Protein AF-A0AAD5S6N7-F1 (afdb_monomer_lite)

Foldseek 3Di:
DFQQPFFQPDQQVVLVVCVVVVVPVVSVVSTPVSVCVVVVNDDPQKDFDDDPEWAFAFADAPDLHHDPPPVSGHRGNRTGDIDGNPPVCPVPNLQKDWPDWDWDSVDRRHRGTDIDTDMDHDDDDDPPVVVVVVVVVVVVVVVVVVVLQDWDKDKPDPDDDQDDDDPPDDTDDDIDIDTPGPDDDDDDDDDDPPDPDDD

Sequence (199 aa):
MGDLNYRVPLPEGEAKSILKKGGLAELLEFDQLTIERNAKRVFQGFDEAPIEFAPTYKYDIGTSRFDTSEKRRSPSWCDRILYFRNPLKKEDPDWLVNEWYRSCMELSLSDHKPVMGLFGVKVRKIDQKRYEETLADIYRDLDKYENEAVPDLVVDSNVLDFGAVSYGVKVVRRVVVENRGVVIAGWRFVGKGPDGEGE

Radius of gyration: 40.93 Å; chains: 1; bounding box: 58×45×120 Å

Organism: NCBI:txid64517

pLDDT: mean 90.72, std 9.19, range [31.25, 98.19]

Structure (mmCIF, N/CA/C/O backbone):
data_AF-A0AAD5S6N7-F1
#
_entry.id   AF-A0AAD5S6N7-F1
#
loop_
_atom_site.group_PDB
_atom_site.id
_atom_site.type_symbol
_atom_site.label_atom_id
_atom_site.label_alt_id
_atom_site.label_comp_id
_atom_site.label_asym_id
_atom_site.label_entity_id
_atom_site.label_seq_id
_atom_site.pdbx_PDB_ins_code
_atom_site.Cartn_x
_atom_site.Cartn_y
_atom_site.Cartn_z
_atom_site.occupancy
_atom_site.B_iso_or_equiv
_atom_site.auth_seq_id
_atom_site.auth_comp_id
_atom_site.auth_asym_id
_atom_site.auth_atom_id
_atom_site.pdbx_PDB_model_num
ATOM 1 N N . MET A 1 1 ? -5.059 5.051 4.737 1.00 91.31 1 MET A N 1
ATOM 2 C CA . MET A 1 1 ? -4.947 4.773 6.185 1.00 91.31 1 MET A CA 1
ATOM 3 C C . MET A 1 1 ? -5.763 5.792 6.956 1.00 91.31 1 MET A C 1
ATOM 5 O O . MET A 1 1 ? -5.989 6.871 6.417 1.00 91.31 1 MET A O 1
ATOM 9 N N . GLY A 1 2 ? -6.156 5.464 8.182 1.00 95.31 2 GLY A N 1
ATOM 10 C CA . GLY A 1 2 ? -6.849 6.375 9.097 1.00 95.31 2 GLY A CA 1
ATOM 11 C C . GLY A 1 2 ? -8.093 5.741 9.710 1.00 95.31 2 GLY A C 1
ATOM 12 O O . GLY A 1 2 ? -8.278 4.529 9.598 1.00 95.31 2 GLY A O 1
ATOM 13 N N . ASP A 1 3 ? -8.935 6.572 10.321 1.00 97.00 3 ASP A N 1
ATOM 14 C CA . ASP A 1 3 ? -10.244 6.171 10.836 1.00 97.00 3 ASP A CA 1
ATOM 15 C C . ASP A 1 3 ? -11.232 5.965 9.674 1.00 97.00 3 ASP A C 1
ATOM 17 O O . ASP A 1 3 ? -11.793 6.913 9.119 1.00 97.00 3 ASP A O 1
ATOM 21 N N . LEU A 1 4 ? -11.427 4.706 9.284 1.00 97.25 4 LEU A N 1
ATOM 22 C CA . LEU A 1 4 ? -12.385 4.296 8.257 1.00 97.25 4 LEU A CA 1
ATOM 23 C C . LEU A 1 4 ? -13.796 4.077 8.819 1.00 97.25 4 LEU A C 1
ATOM 25 O O . LEU A 1 4 ? -14.720 3.828 8.049 1.00 97.25 4 LEU A O 1
ATOM 29 N N . ASN A 1 5 ? -13.966 4.154 10.142 1.00 96.75 5 ASN A N 1
ATOM 30 C CA . ASN A 1 5 ? -15.234 4.056 10.862 1.00 96.75 5 ASN A CA 1
ATOM 31 C C . ASN A 1 5 ? -16.072 2.781 10.648 1.00 96.75 5 ASN A C 1
ATOM 33 O O . ASN A 1 5 ? -17.229 2.742 11.072 1.00 96.75 5 ASN A O 1
ATOM 37 N N . TYR A 1 6 ? -15.501 1.720 10.077 1.00 97.56 6 TYR A N 1
ATOM 38 C CA . TYR A 1 6 ? -16.129 0.397 10.081 1.00 97.56 6 TYR A CA 1
ATOM 39 C C . TYR A 1 6 ? -16.182 -0.163 11.502 1.00 97.56 6 TYR A C 1
ATOM 41 O O . TYR A 1 6 ? -15.262 0.031 12.301 1.00 97.56 6 TYR A O 1
ATOM 49 N N . ARG A 1 7 ? -17.292 -0.822 11.838 1.00 97.44 7 ARG A N 1
ATOM 50 C CA . ARG A 1 7 ? -17.593 -1.263 13.202 1.00 97.44 7 ARG A CA 1
ATOM 51 C C . ARG A 1 7 ? -17.778 -2.767 13.281 1.00 97.44 7 ARG A C 1
ATOM 53 O O . ARG A 1 7 ? -18.075 -3.427 12.291 1.00 97.44 7 ARG A O 1
ATOM 60 N N . VAL A 1 8 ? -17.688 -3.276 14.501 1.00 96.81 8 VAL A N 1
ATOM 61 C CA . VAL A 1 8 ? -18.206 -4.595 14.855 1.00 96.81 8 VAL A CA 1
ATOM 62 C C . VAL A 1 8 ? -19.671 -4.420 15.281 1.00 96.81 8 VAL A C 1
ATOM 64 O O . VAL A 1 8 ? -19.933 -3.747 16.283 1.00 96.81 8 VAL A O 1
ATOM 67 N N . PRO A 1 9 ? -20.651 -4.975 14.546 1.00 95.25 9 PRO A N 1
ATOM 68 C CA . PRO A 1 9 ? -22.075 -4.766 14.784 1.00 95.25 9 PRO A CA 1
ATOM 69 C C . PRO A 1 9 ? -22.624 -5.690 15.887 1.00 95.25 9 PRO A C 1
ATOM 71 O O . PRO A 1 9 ? -23.733 -6.202 15.771 1.00 95.25 9 PRO A O 1
ATOM 74 N N . LEU A 1 10 ? -21.855 -5.905 16.958 1.00 94.38 10 LEU A N 1
ATOM 75 C CA . LEU A 1 10 ? -22.272 -6.685 18.125 1.00 94.38 10 LEU A CA 1
ATOM 76 C C . LEU A 1 10 ? -22.597 -5.770 19.312 1.00 94.38 10 LEU A C 1
ATOM 78 O O . LEU A 1 10 ? -21.966 -4.714 19.459 1.00 94.38 10 LEU A O 1
ATOM 82 N N . PRO A 1 11 ? -23.524 -6.168 20.202 1.00 93.50 11 PRO A N 1
ATOM 83 C CA . PRO A 1 11 ? -23.710 -5.507 21.486 1.00 93.50 11 PRO A CA 1
ATOM 84 C C . PRO A 1 11 ? -22.399 -5.433 22.281 1.00 93.50 11 PRO A C 1
ATOM 86 O O . PRO A 1 11 ? -21.602 -6.370 22.295 1.00 93.50 11 PRO A O 1
ATOM 89 N N . GLU A 1 12 ? -22.189 -4.327 22.994 1.00 92.06 12 GLU A N 1
ATOM 90 C CA . GLU A 1 12 ? -20.942 -4.066 23.726 1.00 92.06 12 GLU A CA 1
ATOM 91 C C . GLU A 1 12 ? -20.584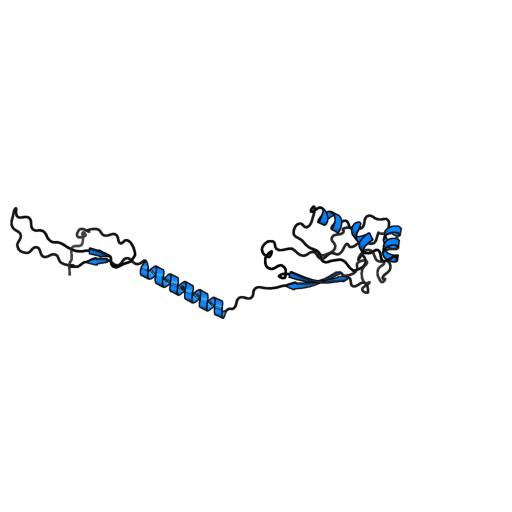 -5.172 24.734 1.00 92.06 12 GLU A C 1
ATOM 93 O O . GLU A 1 12 ? -19.426 -5.588 24.803 1.00 92.06 12 GLU A O 1
ATOM 98 N N . GLY A 1 13 ? -21.565 -5.690 25.478 1.00 92.44 13 GLY A N 1
ATOM 99 C CA . GLY A 1 13 ? -21.340 -6.755 26.456 1.00 92.44 13 GLY A CA 1
ATOM 100 C C . GLY A 1 13 ? -20.867 -8.066 25.823 1.00 92.44 13 GLY A C 1
ATOM 101 O O . GLY A 1 13 ? -20.013 -8.751 26.388 1.00 92.44 13 GLY A O 1
ATOM 102 N N . GLU A 1 14 ? -21.373 -8.389 24.632 1.00 94.81 14 GLU A N 1
ATOM 103 C CA . GLU A 1 14 ? -20.990 -9.581 23.874 1.00 94.81 14 GLU A CA 1
ATOM 104 C C . GLU A 1 14 ? -19.579 -9.430 23.300 1.00 94.81 14 GLU A C 1
ATOM 106 O O . GLU A 1 14 ? -18.714 -10.261 23.579 1.00 94.81 14 GLU A O 1
ATOM 111 N N . ALA A 1 15 ? -19.296 -8.307 22.634 1.00 94.88 15 ALA A N 1
ATOM 112 C CA . ALA A 1 15 ? -17.966 -8.007 22.109 1.00 94.88 15 ALA A CA 1
ATOM 113 C C . ALA A 1 15 ? -16.891 -8.010 23.213 1.00 94.88 15 ALA A C 1
ATOM 115 O O . ALA A 1 15 ? -15.833 -8.624 23.065 1.00 94.88 15 ALA A O 1
ATOM 116 N N . LYS A 1 16 ? -17.165 -7.393 24.374 1.00 93.19 16 LYS A N 1
ATOM 117 C CA . LYS A 1 16 ? -16.242 -7.426 25.523 1.00 93.19 16 LYS A CA 1
ATOM 118 C C . LYS A 1 16 ? -16.094 -8.827 26.121 1.00 93.19 16 LYS A C 1
ATOM 120 O O . LYS A 1 16 ? -15.017 -9.147 26.621 1.00 93.19 16 LYS A O 1
ATOM 125 N N . SER A 1 17 ? -17.141 -9.653 26.098 1.00 95.06 17 SER A N 1
ATOM 126 C CA . SER A 1 17 ? -17.082 -11.048 26.556 1.00 95.06 17 SER A CA 1
ATOM 127 C C . SER A 1 17 ? -16.157 -11.886 25.670 1.00 95.06 17 SER A C 1
ATOM 129 O O . SER A 1 17 ? -15.286 -12.583 26.192 1.00 95.06 17 SER A O 1
ATOM 131 N N . ILE A 1 18 ? -16.277 -11.749 24.345 1.00 94.94 18 ILE A N 1
ATOM 132 C CA . ILE A 1 18 ? -15.413 -12.420 23.363 1.00 94.94 18 ILE A CA 1
ATOM 133 C C . ILE A 1 18 ? -13.948 -11.996 23.561 1.00 94.94 18 ILE A C 1
ATOM 135 O O . ILE A 1 18 ? -13.068 -12.846 23.714 1.00 94.94 18 ILE A O 1
ATOM 139 N N . LEU A 1 19 ? -13.682 -10.689 23.685 1.00 93.06 19 LEU A N 1
ATOM 140 C CA . LEU A 1 19 ? -12.327 -10.173 23.931 1.00 93.06 19 LEU A CA 1
ATOM 141 C C . LEU A 1 19 ? -11.714 -10.705 25.231 1.00 93.06 19 LEU A C 1
ATOM 143 O O . LEU A 1 19 ? -10.544 -11.077 25.248 1.00 93.06 19 LEU A O 1
ATOM 147 N N . LYS A 1 20 ? -12.493 -10.787 26.318 1.00 92.06 20 LYS A N 1
ATOM 148 C CA . LYS A 1 20 ? -12.023 -11.334 27.605 1.00 92.06 20 LYS A CA 1
ATOM 149 C C . LYS A 1 20 ? -11.631 -12.809 27.528 1.00 92.06 20 LYS A C 1
ATOM 151 O O . LYS A 1 20 ? -10.797 -13.242 28.315 1.00 92.06 20 LYS A O 1
ATOM 156 N N . LYS A 1 21 ? -12.220 -13.570 26.604 1.00 94.06 21 LYS A N 1
ATOM 157 C CA . LYS A 1 21 ? -11.875 -14.977 26.346 1.00 94.06 21 LYS A CA 1
ATOM 158 C C . LYS A 1 21 ? -10.682 -15.138 25.396 1.00 94.06 21 LYS A C 1
ATOM 160 O O . LYS A 1 21 ? -10.303 -16.264 25.103 1.00 94.06 21 LYS A O 1
ATOM 165 N N . GLY A 1 22 ? -10.102 -14.038 24.906 1.00 90.19 22 GLY A N 1
ATOM 166 C CA . GLY A 1 22 ? -9.042 -14.067 23.896 1.00 90.19 22 GLY A CA 1
ATOM 167 C C . GLY A 1 22 ? -9.547 -14.326 22.472 1.00 90.19 22 GLY A C 1
ATOM 168 O O . GLY A 1 22 ? -8.741 -14.607 21.591 1.00 90.19 22 GLY A O 1
ATOM 169 N N . GLY A 1 23 ? -10.858 -14.213 22.222 1.00 92.69 23 GLY A N 1
ATOM 170 C CA . GLY A 1 23 ? -11.494 -14.458 20.922 1.00 92.69 23 GLY A CA 1
ATOM 171 C C . GLY A 1 23 ? -11.291 -13.327 19.909 1.00 92.69 23 GLY A C 1
ATOM 172 O O . GLY A 1 23 ? -12.251 -12.848 19.319 1.00 92.69 23 GLY A O 1
ATOM 173 N N . LEU A 1 24 ? -10.057 -12.851 19.713 1.00 94.25 24 LEU A N 1
ATOM 174 C CA . LEU A 1 24 ? -9.774 -11.759 18.772 1.00 94.25 24 LEU A CA 1
ATOM 175 C C . LEU A 1 24 ? -10.181 -12.129 17.339 1.00 94.25 24 LEU A C 1
ATOM 177 O O . LEU A 1 24 ? -10.848 -11.349 16.667 1.00 94.25 24 LEU A O 1
ATOM 181 N N . ALA A 1 25 ? -9.799 -13.334 16.908 1.00 94.56 25 ALA A N 1
ATOM 182 C CA . ALA A 1 25 ? -10.122 -13.857 15.585 1.00 94.56 25 ALA A CA 1
ATOM 183 C C . ALA A 1 25 ? -11.637 -14.013 15.393 1.00 94.56 25 ALA A C 1
ATOM 185 O O . ALA A 1 25 ? -12.155 -13.577 14.374 1.00 94.56 25 ALA A O 1
ATOM 186 N N . GLU A 1 26 ? -12.340 -14.540 16.402 1.00 95.56 26 GLU A N 1
ATOM 187 C CA . GLU A 1 26 ? -13.806 -14.655 16.412 1.00 95.56 26 GLU A CA 1
ATOM 188 C C . GLU A 1 26 ? -14.469 -13.280 16.263 1.00 95.56 26 GLU A C 1
ATOM 190 O O . GLU A 1 26 ? -15.361 -13.098 15.442 1.00 95.56 26 GLU A O 1
ATOM 195 N N . LEU A 1 27 ? -13.999 -12.266 16.998 1.00 96.25 27 LEU A N 1
ATOM 196 C CA . LEU A 1 27 ? -14.565 -10.922 16.895 1.00 96.25 27 LEU A CA 1
ATOM 197 C C . LEU A 1 27 ? -14.312 -10.276 15.520 1.00 96.25 27 LEU A C 1
ATOM 199 O O . LEU A 1 27 ? -15.167 -9.539 15.027 1.00 96.25 27 LEU A O 1
ATOM 203 N N . LEU A 1 28 ? -13.160 -10.549 14.898 1.00 96.00 28 LEU A N 1
ATOM 204 C CA . LEU A 1 28 ? -12.821 -10.061 13.556 1.00 96.00 28 LEU A CA 1
ATOM 205 C C . LEU A 1 28 ? -13.727 -10.642 12.462 1.00 96.00 28 LEU A C 1
ATOM 207 O O . LEU A 1 28 ? -13.902 -9.992 11.434 1.00 96.00 28 LEU A O 1
ATOM 211 N N . GLU A 1 29 ? -14.357 -11.801 12.668 1.00 95.81 29 GLU A N 1
ATOM 212 C CA . GLU A 1 29 ? -15.334 -12.346 11.710 1.00 95.81 29 GLU A CA 1
ATOM 213 C C . GLU A 1 29 ? -16.565 -11.439 11.552 1.00 95.81 29 GLU A C 1
ATOM 215 O O . GLU A 1 29 ? -17.196 -11.419 10.495 1.00 95.81 29 GLU A O 1
ATOM 220 N N . PHE A 1 30 ? -16.871 -10.638 12.577 1.00 97.12 30 PHE A N 1
ATOM 221 C CA . PHE A 1 30 ? -17.956 -9.658 12.570 1.00 97.12 30 PHE A CA 1
ATOM 222 C C . PHE A 1 30 ? -17.505 -8.260 12.118 1.00 97.12 30 PHE A C 1
ATOM 224 O O . PHE A 1 30 ? -18.332 -7.353 12.019 1.00 97.12 30 PHE A O 1
ATOM 231 N N . ASP A 1 31 ? -16.214 -8.039 11.852 1.00 97.81 31 ASP A N 1
ATOM 232 C CA . ASP A 1 31 ? -15.699 -6.738 11.423 1.00 97.81 31 ASP A CA 1
ATOM 233 C C . ASP A 1 31 ? -16.250 -6.356 10.042 1.00 97.81 31 ASP A C 1
ATOM 235 O O . ASP A 1 31 ? -15.976 -7.016 9.035 1.00 97.81 31 ASP A O 1
ATOM 239 N N . GLN A 1 32 ? -17.000 -5.251 9.975 1.00 98.19 32 GLN A N 1
ATOM 240 C CA . GLN A 1 32 ? -17.641 -4.818 8.732 1.00 98.19 32 GLN A CA 1
ATOM 241 C C . GLN A 1 32 ? -16.631 -4.616 7.598 1.00 98.19 32 GLN A C 1
ATOM 243 O O . GLN A 1 32 ? -16.901 -5.044 6.482 1.00 98.19 32 GLN A O 1
ATOM 248 N N . LEU A 1 33 ? -15.461 -4.013 7.851 1.00 97.81 33 LEU A N 1
ATOM 249 C CA . LEU A 1 33 ? -14.482 -3.797 6.781 1.00 97.81 33 LEU A CA 1
ATOM 250 C C . LEU A 1 33 ? -13.978 -5.125 6.212 1.00 97.81 33 LEU A C 1
ATOM 252 O O . LEU A 1 33 ? -13.880 -5.276 4.995 1.00 97.81 33 LEU A O 1
ATOM 256 N N . THR A 1 34 ? -13.681 -6.088 7.082 1.00 96.38 34 THR A N 1
ATOM 257 C CA . THR A 1 34 ? -13.256 -7.436 6.689 1.00 96.38 34 THR A CA 1
ATOM 258 C C . THR A 1 34 ? -14.326 -8.117 5.836 1.00 96.38 34 THR A C 1
ATOM 260 O O . THR A 1 34 ? -14.019 -8.618 4.753 1.00 96.38 34 THR A O 1
ATOM 263 N N . ILE A 1 35 ? -15.596 -8.050 6.247 1.00 97.44 35 ILE A N 1
ATOM 264 C CA . ILE A 1 35 ? -16.729 -8.596 5.486 1.00 97.44 35 ILE A CA 1
ATOM 265 C C . ILE A 1 35 ? -16.855 -7.922 4.109 1.00 97.44 35 ILE A C 1
ATOM 267 O O . ILE A 1 35 ? -16.946 -8.604 3.084 1.00 97.44 35 ILE A O 1
ATOM 271 N N . GLU A 1 36 ? -16.836 -6.588 4.059 1.00 97.56 36 GLU A N 1
ATOM 272 C CA . GLU A 1 36 ? -16.986 -5.812 2.822 1.00 97.56 36 GLU A CA 1
ATOM 273 C C . GLU A 1 36 ? -15.823 -6.049 1.839 1.00 97.56 36 GLU A C 1
ATOM 275 O O . GLU A 1 36 ? -16.038 -6.137 0.622 1.00 97.56 36 GLU A O 1
ATOM 280 N N . ARG A 1 37 ? -14.593 -6.204 2.349 1.00 96.12 37 ARG A N 1
ATOM 281 C CA . ARG A 1 37 ? -13.400 -6.533 1.549 1.00 96.12 37 ARG A CA 1
ATOM 282 C C . ARG A 1 37 ? -13.444 -7.957 1.013 1.00 96.12 37 ARG A C 1
ATOM 284 O O . ARG A 1 37 ? -13.204 -8.155 -0.178 1.00 96.12 37 ARG A O 1
ATOM 291 N N . ASN A 1 38 ? -13.805 -8.933 1.845 1.00 94.62 38 ASN A N 1
ATOM 292 C CA . ASN A 1 38 ? -13.940 -10.332 1.428 1.00 94.62 38 ASN A CA 1
ATOM 293 C C . ASN A 1 38 ? -15.023 -10.495 0.352 1.00 94.62 38 ASN A C 1
ATOM 295 O O . ASN A 1 38 ? -14.856 -11.262 -0.596 1.00 94.62 38 ASN A O 1
ATOM 299 N N . ALA A 1 39 ? -16.093 -9.703 0.438 1.00 96.69 39 ALA A N 1
ATOM 300 C CA . ALA A 1 39 ? -17.131 -9.631 -0.583 1.00 96.69 39 ALA A CA 1
ATOM 301 C C . ALA A 1 39 ? -16.756 -8.783 -1.816 1.00 96.69 39 ALA A C 1
ATOM 303 O O . ALA A 1 39 ? -17.579 -8.623 -2.717 1.00 96.69 39 ALA A O 1
ATOM 304 N N . LYS A 1 40 ? -15.535 -8.229 -1.872 1.00 95.62 40 LYS A N 1
ATOM 305 C CA . LYS A 1 40 ? -15.017 -7.373 -2.954 1.00 95.62 40 LYS A CA 1
ATOM 306 C C . LYS A 1 40 ? -15.874 -6.129 -3.241 1.00 95.62 40 LYS A C 1
ATOM 308 O O . LYS A 1 40 ? -15.827 -5.590 -4.347 1.00 95.62 40 LYS A O 1
ATOM 313 N N . ARG A 1 41 ? -16.641 -5.642 -2.259 1.00 97.06 41 ARG A N 1
ATOM 314 C CA . ARG A 1 41 ? -17.494 -4.446 -2.403 1.00 97.06 41 ARG A CA 1
ATOM 315 C C . ARG A 1 41 ? -16.717 -3.143 -2.232 1.00 97.06 41 ARG A C 1
ATOM 317 O O . ARG A 1 41 ? -17.079 -2.135 -2.828 1.00 97.06 41 ARG A O 1
ATOM 324 N N . VAL A 1 42 ? -15.627 -3.176 -1.467 1.00 96.69 42 VAL A N 1
ATOM 325 C CA . VAL A 1 42 ? -14.797 -2.007 -1.138 1.00 96.69 42 VAL A CA 1
ATOM 326 C C . VAL A 1 42 ? -13.310 -2.329 -1.259 1.00 96.69 42 VAL A C 1
ATOM 328 O O . VAL A 1 42 ? -12.916 -3.491 -1.180 1.00 96.69 42 VAL A O 1
ATOM 331 N N . PHE A 1 43 ? -12.486 -1.289 -1.433 1.00 95.00 43 PHE A N 1
ATOM 332 C CA . PHE A 1 43 ? -11.018 -1.373 -1.438 1.00 95.00 43 PHE A CA 1
ATOM 333 C C . PHE A 1 43 ? -10.456 -2.490 -2.340 1.00 95.00 43 PHE A C 1
ATOM 335 O O . PHE A 1 43 ? -9.509 -3.189 -1.982 1.00 95.00 43 PHE A O 1
ATOM 342 N N . GLN A 1 44 ? -11.037 -2.668 -3.532 1.00 93.25 44 GLN A N 1
ATOM 343 C CA . GLN A 1 44 ? -10.550 -3.655 -4.495 1.00 93.25 44 GLN A CA 1
ATOM 344 C C . GLN A 1 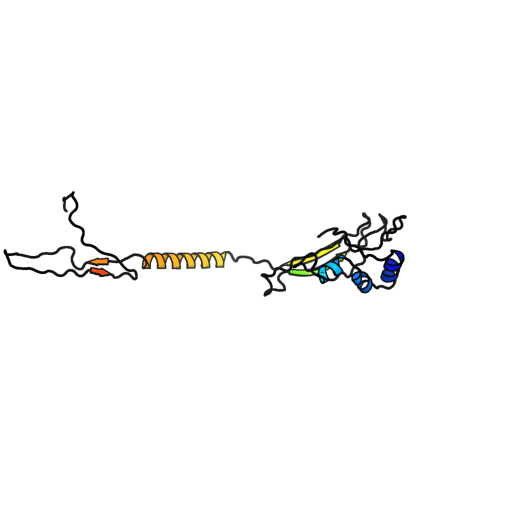44 ? -9.093 -3.366 -4.879 1.00 93.25 44 GLN A C 1
ATOM 346 O O . GLN A 1 44 ? -8.720 -2.225 -5.147 1.00 93.25 44 GLN A O 1
ATOM 351 N N . GLY A 1 45 ? -8.268 -4.413 -4.898 1.00 90.88 45 GLY A N 1
ATOM 352 C CA . GLY A 1 45 ? -6.830 -4.293 -5.146 1.00 90.88 45 GLY A CA 1
ATOM 353 C C . GLY A 1 45 ? -6.012 -3.848 -3.931 1.00 90.88 45 GLY A C 1
ATOM 354 O O . GLY A 1 45 ? -4.800 -3.723 -4.061 1.00 90.88 45 GLY A O 1
ATOM 355 N N . PHE A 1 46 ? -6.622 -3.637 -2.761 1.00 94.25 46 PHE A N 1
ATOM 356 C CA . PHE A 1 46 ? -5.898 -3.374 -1.518 1.00 94.25 46 PHE A CA 1
ATOM 357 C C . PHE A 1 46 ? -5.862 -4.606 -0.611 1.00 94.25 46 PHE A C 1
ATOM 359 O O . PHE A 1 46 ? -6.888 -5.231 -0.322 1.00 94.25 46 PHE A O 1
ATOM 366 N N . ASP A 1 47 ? -4.672 -4.882 -0.095 1.00 93.19 47 ASP A N 1
ATOM 367 C CA . ASP A 1 47 ? -4.431 -5.853 0.959 1.00 93.19 47 ASP A CA 1
ATOM 368 C C . ASP A 1 47 ? -4.325 -5.141 2.321 1.00 93.19 47 ASP A C 1
ATOM 370 O O . ASP A 1 47 ? -4.153 -3.923 2.419 1.00 93.19 47 ASP A O 1
ATOM 374 N N . GLU A 1 48 ? -4.490 -5.915 3.387 1.00 96.06 48 GLU A N 1
ATOM 375 C CA . GLU A 1 48 ? -4.307 -5.475 4.767 1.00 96.06 48 GLU A CA 1
ATOM 376 C C . G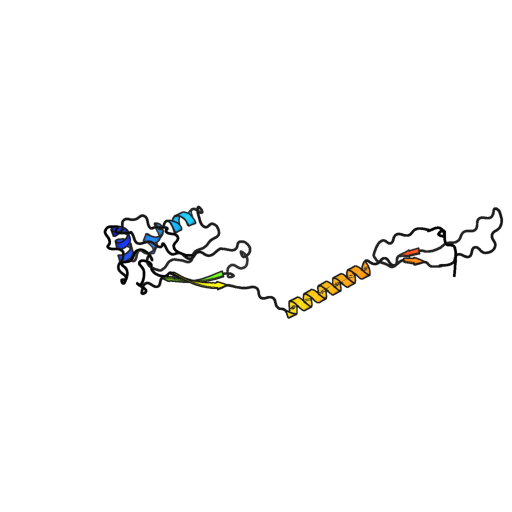LU A 1 48 ? -3.592 -6.596 5.505 1.00 96.06 48 GLU A C 1
ATOM 378 O O . GLU A 1 48 ? -3.895 -7.771 5.280 1.00 96.06 48 GLU A O 1
ATOM 383 N N . ALA A 1 49 ? -2.648 -6.230 6.364 1.00 95.88 49 ALA A N 1
ATOM 384 C CA . ALA A 1 49 ? -1.923 -7.196 7.166 1.00 95.88 49 ALA A CA 1
ATOM 385 C C . ALA A 1 49 ? -2.840 -7.808 8.246 1.00 95.88 49 ALA A C 1
ATOM 387 O O . ALA A 1 49 ? -3.821 -7.171 8.647 1.00 95.88 49 ALA A O 1
ATOM 388 N N . PRO A 1 50 ? -2.541 -9.025 8.738 1.00 95.69 50 PRO A N 1
ATOM 389 C CA . PRO A 1 50 ? -3.296 -9.640 9.825 1.00 95.69 50 PRO A CA 1
ATOM 390 C C . PRO A 1 50 ? -3.385 -8.727 11.053 1.00 95.69 50 PRO A C 1
ATOM 392 O O . PRO A 1 50 ? -2.396 -8.125 11.470 1.00 95.69 50 PRO A O 1
ATOM 395 N N . ILE A 1 51 ? -4.582 -8.620 11.629 1.00 96.81 51 ILE A N 1
ATOM 396 C CA . ILE A 1 51 ? -4.819 -7.828 12.837 1.00 96.81 51 ILE A CA 1
ATOM 397 C C . ILE A 1 51 ? -4.631 -8.729 14.054 1.00 96.81 51 ILE A C 1
ATOM 399 O O . ILE A 1 51 ? -5.440 -9.614 14.317 1.00 96.81 51 ILE A O 1
ATOM 403 N N . GLU A 1 52 ? -3.574 -8.466 14.817 1.00 95.44 52 GLU A N 1
ATOM 404 C CA . GLU A 1 52 ? -3.226 -9.210 16.039 1.00 95.44 52 GLU A CA 1
ATOM 405 C C . GLU A 1 52 ? -3.363 -8.353 17.312 1.00 95.44 52 GLU A C 1
ATOM 407 O O . GLU A 1 52 ? -2.943 -8.744 18.399 1.00 95.44 52 GLU A O 1
ATOM 412 N N . PHE A 1 53 ? -3.952 -7.161 17.189 1.00 96.06 53 PHE A N 1
ATOM 413 C CA . PHE A 1 53 ? -4.149 -6.211 18.283 1.00 96.06 53 PHE A CA 1
ATOM 414 C C . PHE A 1 53 ? -5.634 -5.984 18.582 1.00 96.06 53 PHE A C 1
ATOM 416 O O . PHE A 1 53 ? -6.494 -6.101 17.708 1.00 96.06 53 PHE A O 1
ATOM 423 N N . ALA A 1 54 ? -5.936 -5.634 19.836 1.00 95.94 54 ALA A N 1
ATOM 424 C CA . ALA A 1 54 ? -7.296 -5.355 20.294 1.00 95.94 54 ALA A CA 1
ATOM 425 C C . ALA A 1 54 ? -7.931 -4.155 19.554 1.00 95.94 54 ALA A C 1
ATOM 427 O O . ALA A 1 54 ? -7.202 -3.296 19.053 1.00 95.94 54 ALA A O 1
ATOM 428 N N . PRO A 1 55 ? -9.275 -4.061 19.506 1.00 97.31 55 PRO A N 1
ATOM 429 C CA . PRO A 1 55 ? -9.968 -2.945 18.866 1.00 97.31 55 PRO A CA 1
ATOM 430 C C . PRO A 1 55 ? -9.464 -1.581 19.342 1.00 97.31 55 PRO A C 1
ATOM 432 O O . PRO A 1 55 ? -9.248 -1.390 20.534 1.00 97.31 55 PRO A O 1
ATOM 435 N N . THR A 1 56 ? -9.289 -0.626 18.430 1.00 97.19 56 THR A N 1
ATOM 436 C CA . THR A 1 56 ? -8.689 0.683 18.745 1.00 97.19 56 THR A CA 1
ATOM 437 C C . THR A 1 56 ? -9.688 1.732 19.197 1.00 97.19 56 THR A C 1
ATOM 439 O O . THR A 1 56 ? -9.283 2.764 19.721 1.00 97.19 56 THR A O 1
ATOM 442 N N . TYR A 1 57 ? -10.980 1.452 19.059 1.00 96.62 57 TYR A N 1
ATOM 443 C CA . TYR A 1 57 ? -12.085 2.322 19.437 1.00 96.62 57 TYR A CA 1
ATOM 444 C C . TYR A 1 57 ? -13.139 1.516 20.207 1.00 96.62 57 TYR A C 1
ATOM 446 O O . TYR A 1 57 ? -13.327 0.341 19.928 1.00 96.62 57 TYR A O 1
ATOM 454 N N . LYS A 1 58 ? -13.889 2.049 21.172 1.00 95.12 58 LYS A N 1
ATOM 455 C CA . LYS A 1 58 ? -13.798 3.363 21.819 1.00 95.12 58 LYS A CA 1
ATOM 456 C C . LYS A 1 58 ? -13.311 3.183 23.254 1.00 95.12 58 LYS A C 1
ATOM 458 O O . LYS A 1 58 ? -13.798 2.291 23.952 1.00 95.12 58 LYS A O 1
ATOM 463 N N . TYR A 1 59 ? -12.415 4.050 23.704 1.00 95.75 59 TYR A N 1
ATOM 464 C CA . TYR A 1 59 ? -11.870 4.053 25.062 1.00 95.75 59 TYR A CA 1
ATOM 465 C C . TYR A 1 59 ? -12.318 5.272 25.871 1.00 95.75 59 TYR A C 1
ATOM 467 O O . TYR A 1 59 ? -12.589 6.336 25.315 1.00 95.75 59 TYR A O 1
ATOM 475 N N . ASP A 1 60 ? -12.359 5.127 27.195 1.00 95.19 60 ASP A N 1
ATOM 476 C CA . ASP A 1 60 ? -12.450 6.267 28.103 1.00 95.19 60 ASP A CA 1
ATOM 477 C C . ASP A 1 60 ? -11.094 7.000 28.099 1.00 95.19 60 ASP A C 1
ATOM 479 O O . ASP A 1 60 ? -10.052 6.394 28.381 1.00 95.19 60 ASP A O 1
ATOM 483 N N . ILE A 1 61 ? -11.105 8.298 27.777 1.00 95.00 61 ILE A N 1
ATOM 484 C CA . ILE A 1 61 ? -9.896 9.131 27.655 1.00 95.00 61 ILE A CA 1
ATOM 485 C C . ILE A 1 61 ? -9.076 9.077 28.952 1.00 95.00 61 ILE A C 1
ATOM 487 O O . ILE A 1 61 ? -9.618 9.142 30.054 1.00 95.00 61 ILE A O 1
ATOM 491 N N . GLY A 1 62 ? -7.756 8.955 28.818 1.00 93.56 62 GLY A N 1
ATOM 492 C CA . GLY A 1 62 ? -6.816 8.807 29.929 1.00 93.56 62 GLY A CA 1
ATOM 493 C C . GLY A 1 62 ? -6.686 7.375 30.450 1.00 93.56 62 GLY A C 1
ATOM 494 O O . GLY A 1 62 ? -5.867 7.126 31.331 1.00 93.56 62 GLY A O 1
ATOM 495 N N . THR A 1 63 ? -7.436 6.412 29.899 1.00 92.12 63 THR A N 1
ATOM 496 C CA . THR A 1 63 ? -7.440 5.021 30.372 1.00 92.12 63 THR A CA 1
ATOM 497 C C . THR A 1 63 ? -7.252 3.992 29.245 1.00 92.12 63 THR A C 1
ATOM 499 O O . THR A 1 63 ? -7.220 4.308 28.052 1.00 92.12 63 THR A O 1
ATOM 502 N N . SER A 1 64 ? -7.142 2.720 29.635 1.00 91.00 64 SER A N 1
ATOM 503 C CA . SER A 1 64 ? -7.243 1.560 28.732 1.00 91.00 64 SER A CA 1
ATOM 504 C C . SER A 1 64 ? -8.573 0.819 28.895 1.00 91.00 64 SER A C 1
ATOM 506 O O . SER A 1 64 ? -8.714 -0.329 28.476 1.00 91.00 64 SER A O 1
ATOM 508 N N . ARG A 1 65 ? -9.565 1.465 29.518 1.00 92.38 65 ARG A N 1
ATOM 509 C CA . ARG A 1 65 ? -10.913 0.929 29.684 1.00 92.38 65 ARG A CA 1
ATOM 510 C C . ARG A 1 65 ? -11.751 1.306 28.469 1.00 92.38 65 ARG A C 1
ATOM 512 O O . ARG A 1 65 ? -11.763 2.458 28.049 1.00 92.38 65 ARG A O 1
ATOM 519 N N . PHE A 1 66 ? -12.447 0.328 27.906 1.00 92.75 66 PHE A N 1
ATOM 520 C CA . PHE A 1 66 ? -13.427 0.582 26.853 1.00 92.75 66 PHE A CA 1
ATOM 521 C C . PHE A 1 66 ? -14.584 1.452 27.355 1.00 92.75 66 PHE A C 1
ATOM 523 O O . PHE A 1 66 ? -14.944 1.344 28.527 1.00 92.75 66 PHE A O 1
ATOM 530 N N . ASP A 1 67 ? -15.202 2.194 26.433 1.00 92.06 67 ASP A N 1
ATOM 531 C CA . ASP A 1 67 ? -16.268 3.178 26.656 1.00 92.06 67 ASP A CA 1
ATOM 532 C C . ASP A 1 67 ? -17.271 2.757 27.733 1.00 92.06 67 ASP A C 1
ATOM 534 O O . ASP A 1 67 ? -17.884 1.680 27.659 1.00 92.06 67 ASP A O 1
ATOM 538 N N . THR A 1 68 ? -17.425 3.628 28.730 1.00 89.31 68 THR A N 1
ATOM 539 C CA . THR A 1 68 ? -18.399 3.472 29.818 1.00 89.31 68 THR A CA 1
ATOM 540 C C . THR A 1 68 ? -19.425 4.585 29.897 1.00 89.31 68 THR A C 1
ATOM 542 O O . THR A 1 68 ? -20.234 4.619 30.826 1.00 89.31 68 THR A O 1
ATOM 545 N N . SER A 1 69 ? -19.454 5.445 28.879 1.00 89.69 69 SER A N 1
ATOM 546 C CA . SER A 1 69 ? -20.552 6.378 28.675 1.00 89.69 69 SER A CA 1
ATOM 547 C C . SER A 1 69 ? -21.880 5.648 28.452 1.00 89.69 69 SER A C 1
ATOM 549 O O . SER A 1 69 ? -21.938 4.464 28.110 1.00 89.69 69 SER A O 1
ATOM 551 N N . GLU A 1 70 ? -22.982 6.385 28.576 1.00 84.88 70 GLU A N 1
ATOM 552 C CA . GLU A 1 70 ? -24.335 5.874 28.319 1.00 84.88 70 GLU A CA 1
ATOM 553 C C . GLU A 1 70 ? -24.507 5.309 26.902 1.00 84.88 70 GLU A C 1
ATOM 555 O O . GLU A 1 70 ? -25.345 4.438 26.679 1.00 84.88 70 GLU A O 1
ATOM 560 N N . LYS A 1 71 ? -23.681 5.761 25.946 1.00 86.75 71 LYS A N 1
ATOM 561 C CA . LYS A 1 71 ? -23.719 5.301 24.553 1.00 86.75 71 LYS A CA 1
ATOM 562 C C . LYS A 1 71 ? -23.186 3.880 24.377 1.00 86.75 71 LYS A C 1
ATOM 564 O O . LYS A 1 71 ? -23.476 3.295 23.334 1.00 86.75 71 LYS A O 1
ATOM 569 N N . ARG A 1 72 ? -22.409 3.364 25.345 1.00 86.81 72 ARG A N 1
ATOM 570 C CA . ARG A 1 72 ? -21.837 2.004 25.395 1.00 86.81 72 ARG A CA 1
ATOM 571 C C . ARG A 1 72 ? -21.403 1.501 24.020 1.00 86.81 72 ARG A C 1
ATOM 573 O O . ARG A 1 72 ? -21.918 0.503 23.513 1.00 86.81 72 ARG A O 1
ATOM 580 N N . ARG A 1 73 ? -20.506 2.242 23.366 1.00 90.94 73 ARG A N 1
ATOM 581 C CA . ARG A 1 73 ? -20.049 1.887 22.021 1.00 90.94 73 ARG A CA 1
ATOM 582 C C . ARG A 1 73 ? -19.330 0.541 22.060 1.00 90.94 73 ARG A C 1
ATOM 584 O O . ARG A 1 73 ? -18.473 0.305 22.909 1.00 90.94 73 ARG A O 1
ATOM 591 N N . SER A 1 74 ? -19.686 -0.328 21.119 1.00 94.38 74 SER A N 1
ATOM 592 C CA . SER A 1 74 ? -19.022 -1.618 20.964 1.00 94.38 74 SER A CA 1
ATOM 593 C C . SER A 1 74 ? -17.563 -1.417 20.531 1.00 94.38 74 SER A C 1
ATOM 595 O O . SER A 1 74 ? -17.313 -0.554 19.680 1.00 94.38 74 SER A O 1
ATOM 597 N N . PRO A 1 75 ? -16.601 -2.173 21.092 1.00 96.19 75 PRO A N 1
ATOM 598 C CA . PRO A 1 75 ? -15.220 -2.175 20.621 1.00 96.19 75 PRO A CA 1
ATOM 599 C C . PRO A 1 75 ? -15.132 -2.444 19.108 1.00 96.19 75 PRO A C 1
ATOM 601 O O . PRO A 1 75 ? -15.801 -3.336 18.597 1.00 96.19 75 PRO A O 1
ATOM 604 N N . SER A 1 76 ? -14.353 -1.664 18.360 1.00 97.50 76 SER A N 1
ATOM 605 C CA . SER A 1 76 ? -14.214 -1.759 16.897 1.00 97.50 76 SER A CA 1
ATOM 606 C C . SER A 1 76 ? -12.825 -1.332 16.399 1.00 97.50 76 SER A C 1
ATOM 608 O O . SER A 1 76 ? -12.163 -0.495 17.017 1.00 97.50 76 SER A O 1
ATOM 610 N N . TRP A 1 77 ? -12.392 -1.889 15.263 1.00 98.06 77 TRP A N 1
ATOM 611 C CA . TRP A 1 77 ? -11.174 -1.484 14.549 1.00 98.06 77 TRP A CA 1
ATOM 612 C C . TRP A 1 77 ? -11.497 -0.405 13.518 1.00 98.06 77 TRP A C 1
ATOM 614 O O . TRP A 1 77 ? -11.565 -0.658 12.314 1.00 98.06 77 TRP A O 1
ATOM 624 N N . CYS A 1 78 ? -11.721 0.806 14.018 1.00 97.56 78 CYS A N 1
ATOM 625 C CA . CYS A 1 78 ? -12.002 1.971 13.186 1.00 97.56 78 CYS A CA 1
ATOM 626 C C . CYS A 1 78 ? -10.751 2.425 12.415 1.00 97.56 78 CYS A C 1
ATOM 628 O O . CYS A 1 78 ? -10.839 2.800 11.247 1.00 97.56 78 CYS A O 1
ATOM 630 N N . ASP A 1 79 ? -9.584 2.343 13.054 1.00 98.06 79 ASP A N 1
ATOM 631 C CA . ASP A 1 79 ? -8.309 2.828 12.530 1.00 98.06 79 ASP A CA 1
ATOM 632 C C . ASP A 1 79 ? -7.583 1.723 11.753 1.00 98.06 79 ASP A C 1
ATOM 634 O O . ASP A 1 79 ? -7.245 0.681 12.316 1.00 98.06 79 ASP A O 1
ATOM 638 N N . ARG A 1 80 ? -7.359 1.922 10.446 1.00 98.00 80 ARG A N 1
ATOM 639 C CA . ARG A 1 80 ? -6.880 0.863 9.538 1.00 98.00 80 ARG A CA 1
ATOM 640 C C . ARG A 1 80 ? -5.784 1.339 8.588 1.00 98.00 80 ARG A C 1
ATOM 642 O O . ARG A 1 80 ? -5.794 2.479 8.104 1.00 98.00 80 ARG A O 1
ATOM 649 N N . ILE A 1 81 ? -4.859 0.441 8.258 1.00 98.06 81 ILE A N 1
ATOM 650 C CA . ILE A 1 81 ? -3.797 0.651 7.268 1.00 98.06 81 ILE A CA 1
ATOM 651 C C . ILE A 1 81 ? -3.911 -0.424 6.188 1.00 98.06 81 ILE A C 1
ATOM 653 O O . ILE A 1 81 ? -3.506 -1.563 6.379 1.00 98.06 81 ILE A O 1
ATOM 657 N N . LEU A 1 82 ? -4.429 -0.031 5.026 1.00 96.94 82 LEU A N 1
ATOM 658 C CA . LEU A 1 82 ? -4.470 -0.866 3.830 1.00 96.94 82 LEU A CA 1
ATOM 659 C C . LEU A 1 82 ? -3.388 -0.417 2.851 1.00 96.94 82 LEU A C 1
ATOM 661 O O . LEU A 1 82 ? -3.069 0.775 2.780 1.00 96.94 82 LEU A O 1
ATOM 665 N N . TYR A 1 83 ? -2.880 -1.352 2.056 1.00 94.94 83 TYR A N 1
ATOM 666 C CA . TYR A 1 83 ? -1.846 -1.102 1.060 1.00 94.94 83 TYR A CA 1
ATOM 667 C C . TYR A 1 83 ? -2.218 -1.698 -0.297 1.00 94.94 83 TYR A C 1
ATOM 669 O O . TYR A 1 83 ? -2.813 -2.768 -0.394 1.00 94.94 83 TYR A O 1
ATOM 677 N N . PHE A 1 84 ? -1.902 -0.972 -1.370 1.00 90.75 84 PHE A N 1
ATOM 678 C CA . PHE A 1 84 ? -2.298 -1.368 -2.717 1.00 90.75 84 PHE A CA 1
ATOM 679 C C . PHE A 1 84 ? -1.416 -2.500 -3.239 1.00 90.75 84 PHE A C 1
ATOM 681 O O . PHE A 1 84 ? -0.189 -2.389 -3.272 1.00 90.75 84 PHE A O 1
ATOM 688 N N . ARG A 1 85 ? -2.046 -3.566 -3.722 1.00 83.62 85 ARG A N 1
ATOM 689 C CA . ARG A 1 85 ? -1.392 -4.663 -4.419 1.00 83.62 85 ARG A CA 1
ATOM 690 C C . ARG A 1 85 ? -1.227 -4.275 -5.884 1.00 83.62 85 ARG A C 1
ATOM 692 O O . ARG A 1 85 ? -2.163 -4.370 -6.673 1.00 83.62 85 ARG A O 1
ATOM 699 N N . ASN A 1 86 ? -0.030 -3.830 -6.259 1.00 81.12 86 ASN A N 1
ATOM 700 C CA . ASN A 1 86 ? 0.239 -3.393 -7.625 1.00 81.12 86 ASN A CA 1
ATOM 701 C C . ASN A 1 86 ? 0.102 -4.574 -8.616 1.00 81.12 86 ASN A C 1
ATOM 703 O O . ASN A 1 86 ? 0.927 -5.492 -8.583 1.00 81.12 86 ASN A O 1
ATOM 707 N N . PRO A 1 87 ? -0.888 -4.564 -9.532 1.00 74.19 87 PRO A N 1
ATOM 708 C CA . PRO A 1 87 ? -1.104 -5.667 -10.467 1.00 74.19 87 PRO A CA 1
ATOM 709 C C . PRO A 1 87 ? 0.029 -5.813 -11.492 1.00 74.19 87 PRO A C 1
ATOM 711 O O . PRO A 1 87 ? 0.188 -6.893 -12.056 1.00 74.19 87 PRO A O 1
ATOM 714 N N . LEU A 1 88 ? 0.836 -4.768 -11.705 1.00 79.12 88 LEU A N 1
ATOM 715 C CA . LEU A 1 88 ? 2.024 -4.794 -12.566 1.00 79.12 88 LEU A CA 1
ATOM 716 C C . LEU A 1 88 ? 3.237 -5.440 -11.881 1.00 79.12 88 LEU A C 1
ATOM 718 O O . LEU A 1 88 ? 4.253 -5.685 -12.522 1.00 79.12 88 LEU A O 1
ATOM 722 N N . LYS A 1 89 ? 3.149 -5.704 -10.574 1.00 74.50 89 LYS A N 1
ATOM 723 C CA . LYS A 1 89 ? 4.209 -6.313 -9.761 1.00 74.50 89 LYS A CA 1
ATOM 724 C C . LYS A 1 89 ? 3.898 -7.760 -9.377 1.00 74.50 89 LYS A C 1
ATOM 726 O O . LYS A 1 89 ? 4.485 -8.279 -8.439 1.00 74.50 89 LYS A O 1
ATOM 731 N N . LYS A 1 90 ? 3.000 -8.436 -10.106 1.00 73.88 90 LYS A N 1
ATOM 732 C CA . LYS A 1 90 ? 2.659 -9.850 -9.851 1.00 73.88 90 LYS A CA 1
ATOM 733 C C . LYS A 1 90 ? 3.880 -10.777 -9.853 1.00 73.88 90 LYS A C 1
ATOM 735 O O . LYS A 1 90 ? 3.886 -11.744 -9.105 1.00 73.88 90 LYS A O 1
ATOM 740 N N . GLU A 1 91 ? 4.885 -10.466 -10.668 1.00 82.00 91 GLU A N 1
ATOM 741 C CA . GLU A 1 91 ? 6.128 -11.241 -10.793 1.00 82.00 91 GLU A CA 1
ATOM 742 C C . GLU A 1 91 ? 7.178 -10.914 -9.714 1.00 82.00 91 GLU A C 1
ATOM 744 O O . GLU A 1 91 ? 8.160 -11.634 -9.578 1.00 82.00 91 GLU A O 1
ATOM 749 N N . ASP A 1 92 ? 6.978 -9.854 -8.927 1.00 83.94 92 ASP A N 1
ATOM 750 C CA . ASP A 1 92 ? 7.848 -9.460 -7.811 1.00 83.94 92 ASP A CA 1
ATOM 751 C C . ASP A 1 92 ? 6.973 -9.288 -6.566 1.00 83.94 92 ASP A C 1
ATOM 753 O O . ASP A 1 92 ? 6.732 -8.156 -6.160 1.00 83.94 92 ASP A O 1
ATOM 757 N N . PRO A 1 93 ? 6.423 -10.376 -5.991 1.00 78.50 93 PRO A N 1
ATOM 758 C CA . PRO A 1 93 ? 5.473 -10.298 -4.878 1.00 78.50 93 PRO A CA 1
ATOM 759 C C . PRO A 1 93 ? 6.058 -9.597 -3.644 1.00 78.50 93 PRO A C 1
ATOM 761 O O . PRO A 1 93 ? 5.324 -8.935 -2.917 1.00 78.50 93 PRO A O 1
ATOM 764 N N . ASP A 1 94 ? 7.377 -9.659 -3.475 1.00 85.12 94 ASP A N 1
ATOM 765 C CA . ASP A 1 94 ? 8.116 -9.064 -2.360 1.00 85.12 94 ASP A CA 1
ATOM 766 C C . ASP A 1 94 ? 8.462 -7.580 -2.588 1.00 85.12 94 ASP A C 1
ATOM 768 O O . ASP A 1 94 ? 9.271 -7.006 -1.856 1.00 85.12 94 ASP A O 1
ATOM 772 N N . TRP A 1 95 ? 7.916 -6.932 -3.625 1.00 89.75 95 TRP A N 1
ATOM 773 C CA . TRP A 1 95 ? 8.147 -5.502 -3.863 1.00 89.75 95 TRP A CA 1
ATOM 774 C C . TRP A 1 95 ? 7.651 -4.624 -2.705 1.00 89.75 95 TRP A C 1
ATOM 776 O O . TRP A 1 95 ? 8.152 -3.514 -2.520 1.00 89.75 95 TRP A O 1
ATOM 786 N N . LEU A 1 96 ? 6.669 -5.123 -1.953 1.00 92.00 96 LEU A N 1
ATOM 787 C CA . LEU A 1 96 ? 6.090 -4.510 -0.770 1.00 92.00 96 LEU A CA 1
ATOM 788 C C . LEU A 1 96 ? 5.802 -5.607 0.258 1.00 92.00 96 LEU A C 1
ATOM 790 O O . LEU A 1 96 ? 4.947 -6.460 0.030 1.00 92.00 96 LEU A O 1
ATOM 794 N N . VAL A 1 97 ? 6.482 -5.551 1.397 1.00 92.19 97 VAL A N 1
ATOM 795 C CA . VAL A 1 97 ? 6.337 -6.510 2.497 1.00 92.19 97 VAL A CA 1
ATOM 796 C C . VAL A 1 97 ? 5.892 -5.754 3.741 1.00 92.19 97 VAL A C 1
ATOM 798 O O . VAL A 1 97 ? 6.494 -4.739 4.089 1.00 92.19 97 VAL A O 1
ATOM 801 N N . ASN A 1 98 ? 4.829 -6.212 4.406 1.00 94.94 98 ASN A N 1
ATOM 802 C CA . ASN A 1 98 ? 4.499 -5.722 5.743 1.00 94.94 98 ASN A CA 1
ATOM 803 C C . ASN A 1 98 ? 5.376 -6.452 6.767 1.00 94.94 98 ASN A C 1
ATOM 805 O O . ASN A 1 98 ? 5.290 -7.669 6.887 1.00 94.94 98 ASN A O 1
ATOM 809 N N . GLU A 1 99 ? 6.202 -5.704 7.492 1.00 95.56 99 GLU A N 1
ATOM 810 C CA . GLU A 1 99 ? 7.079 -6.240 8.540 1.00 95.56 99 GLU A CA 1
ATOM 811 C C . GLU A 1 99 ? 6.313 -6.430 9.851 1.00 95.56 99 GLU A C 1
ATOM 813 O O . GLU A 1 99 ? 6.505 -7.403 10.576 1.00 95.56 99 GLU A O 1
ATOM 818 N N . TRP A 1 100 ? 5.436 -5.476 10.175 1.00 96.88 100 TRP A N 1
ATOM 819 C CA . TRP A 1 100 ? 4.504 -5.593 11.289 1.00 96.88 100 TRP A CA 1
ATOM 820 C C . TRP A 1 100 ? 3.343 -4.610 11.154 1.00 96.88 100 TRP A C 1
ATOM 822 O O . TRP A 1 100 ? 3.447 -3.561 10.509 1.00 96.88 100 TRP A O 1
ATOM 832 N N . TYR A 1 101 ? 2.243 -4.946 11.824 1.00 97.94 101 TYR A N 1
ATOM 833 C CA . TYR A 1 101 ? 1.029 -4.144 11.916 1.00 97.94 101 TYR A CA 1
ATOM 834 C C . TYR A 1 101 ? 0.489 -4.214 13.346 1.00 97.94 101 TYR A C 1
ATOM 836 O O . TYR A 1 101 ? 0.150 -5.288 13.840 1.00 97.94 101 TYR A O 1
ATOM 844 N N . ARG A 1 102 ? 0.519 -3.089 14.068 1.00 97.50 102 ARG A N 1
ATOM 845 C CA . ARG A 1 102 ? 0.309 -3.052 15.524 1.00 97.50 102 ARG A CA 1
ATOM 846 C C . ARG A 1 102 ? -0.442 -1.799 15.958 1.00 97.50 102 ARG A C 1
ATOM 848 O O . ARG A 1 102 ? -0.421 -0.781 15.273 1.00 97.50 102 ARG A O 1
ATOM 855 N N . SER A 1 103 ? -1.030 -1.863 17.146 1.00 97.25 103 SER A N 1
ATOM 856 C CA . SER A 1 103 ? -1.574 -0.706 17.857 1.00 97.25 103 SER A CA 1
ATOM 857 C C . SER A 1 103 ? -0.774 -0.447 19.136 1.00 97.25 103 SER A C 1
ATOM 859 O O . SER A 1 103 ? -0.301 -1.395 19.765 1.00 97.25 103 SER A O 1
ATOM 861 N N . CYS A 1 104 ? -0.617 0.821 19.521 1.00 95.94 104 CYS A N 1
ATOM 862 C CA . CYS A 1 104 ? -0.060 1.209 20.819 1.00 95.94 104 CYS A CA 1
ATOM 863 C C . CYS A 1 104 ? -1.199 1.383 21.828 1.00 95.94 104 CYS A C 1
ATOM 865 O O . CYS A 1 104 ? -1.872 2.416 21.866 1.00 95.94 104 CYS A O 1
ATOM 867 N N . MET A 1 105 ? -1.428 0.357 22.648 1.00 93.50 105 MET A N 1
ATOM 868 C CA . MET A 1 105 ? -2.548 0.325 23.596 1.00 93.50 105 MET A CA 1
ATOM 869 C C . MET A 1 105 ? -2.275 1.156 24.858 1.00 93.50 105 MET A C 1
ATOM 871 O O . MET A 1 105 ? -3.211 1.568 25.551 1.00 93.50 105 MET A O 1
ATOM 875 N N . GLU A 1 106 ? -0.998 1.423 25.131 1.00 94.31 106 GLU A N 1
ATOM 876 C CA . GLU A 1 106 ? -0.488 2.183 26.272 1.00 94.31 106 GLU A CA 1
ATOM 877 C C . GLU A 1 106 ? -0.813 3.676 26.158 1.00 94.31 106 GLU A C 1
ATOM 879 O O . GLU A 1 106 ? -0.992 4.349 27.172 1.00 94.31 106 GLU A O 1
ATOM 884 N N . LEU A 1 107 ? -0.931 4.203 24.935 1.00 93.75 107 LEU A N 1
ATOM 885 C CA . LEU A 1 107 ? -1.244 5.609 24.712 1.00 93.75 107 LEU A CA 1
ATOM 886 C C . LEU A 1 107 ? -2.744 5.856 24.924 1.00 93.75 107 LEU A C 1
ATOM 888 O O . LEU A 1 107 ? -3.602 5.265 24.269 1.00 93.75 107 LEU A O 1
ATOM 892 N N . SER A 1 108 ? -3.077 6.730 25.870 1.00 94.62 108 SER A N 1
ATOM 893 C CA . SER A 1 108 ? -4.457 6.981 26.313 1.00 94.62 108 SER A CA 1
ATOM 894 C C . SER A 1 108 ? -4.904 8.438 26.165 1.00 94.62 108 SER A C 1
ATOM 896 O O . SER A 1 108 ? -5.902 8.844 26.751 1.00 94.62 108 SER A O 1
ATOM 898 N N . LEU A 1 109 ? -4.197 9.233 25.358 1.00 93.75 109 LEU A N 1
ATOM 899 C CA . LEU A 1 109 ? -4.505 10.654 25.135 1.00 93.75 109 LEU A CA 1
ATOM 900 C C . LEU A 1 109 ? -5.825 10.891 24.373 1.00 93.75 109 LEU A C 1
ATOM 902 O O . LEU A 1 109 ? -6.351 11.999 24.390 1.00 93.75 109 LEU A O 1
ATOM 906 N N . SER A 1 110 ? -6.349 9.864 23.702 1.00 95.31 110 SER A N 1
ATOM 907 C CA . SER A 1 110 ? -7.578 9.887 22.906 1.00 95.31 110 SER A CA 1
ATOM 908 C C . SER A 1 110 ? -8.454 8.680 23.261 1.00 95.31 110 SER A C 1
ATOM 910 O O . SER A 1 110 ? -8.001 7.726 23.897 1.00 95.31 110 SER A O 1
ATOM 912 N N . ASP A 1 111 ? -9.717 8.723 22.846 1.00 95.31 111 ASP A N 1
ATOM 913 C CA . ASP A 1 111 ? -10.627 7.579 22.832 1.00 95.31 111 ASP A CA 1
ATOM 914 C C . ASP A 1 111 ? -10.313 6.569 21.712 1.00 95.31 111 ASP A C 1
ATOM 916 O O . ASP A 1 111 ? -10.927 5.498 21.673 1.00 95.31 111 ASP A O 1
ATOM 920 N N . HIS A 1 112 ? -9.342 6.888 20.850 1.00 97.56 112 HIS A N 1
ATOM 921 C CA . HIS A 1 112 ? -8.711 5.984 19.893 1.00 97.56 112 HIS A CA 1
ATOM 922 C C . HIS A 1 112 ? -7.291 5.589 20.323 1.00 97.56 112 HIS A C 1
ATOM 924 O O . HIS A 1 112 ? -6.561 6.367 20.947 1.00 97.56 112 HIS A O 1
ATOM 930 N N . LYS A 1 113 ? -6.874 4.379 19.934 1.00 96.69 113 LYS A N 1
ATOM 931 C CA . LYS A 1 113 ? -5.495 3.888 20.076 1.00 96.69 113 LYS A CA 1
ATOM 932 C C . LYS A 1 113 ? -4.734 4.028 18.749 1.00 96.69 113 LYS A C 1
ATOM 934 O O . LYS A 1 113 ? -5.261 3.602 17.722 1.00 96.69 113 LYS A O 1
ATOM 939 N N . PRO A 1 114 ? -3.516 4.607 18.734 1.00 97.06 114 PRO A N 1
ATOM 940 C CA . PRO A 1 114 ? -2.749 4.773 17.502 1.00 97.06 114 PRO A CA 1
ATOM 941 C C . PRO A 1 114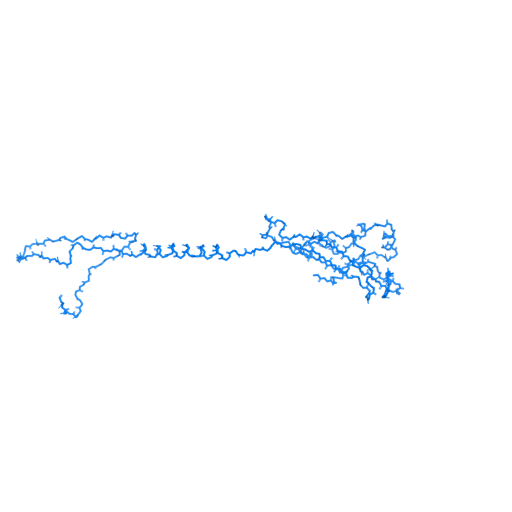 ? -2.408 3.439 16.837 1.00 97.06 114 PRO A C 1
ATOM 943 O O . PRO A 1 114 ? -1.880 2.539 17.488 1.00 97.06 114 PRO A O 1
ATOM 946 N N . VAL A 1 115 ? -2.627 3.361 15.524 1.00 97.69 115 VAL A N 1
ATOM 947 C CA . VAL A 1 115 ? -2.271 2.209 14.685 1.00 97.69 115 VAL A CA 1
ATOM 948 C C . VAL A 1 115 ? -1.043 2.531 13.845 1.00 97.69 115 VAL A C 1
ATOM 950 O O . VAL A 1 115 ? -0.910 3.623 13.294 1.00 97.69 115 VAL A O 1
ATOM 953 N N . MET A 1 116 ? -0.139 1.564 13.741 1.00 97.50 116 MET A N 1
ATOM 954 C CA . MET A 1 116 ? 1.155 1.688 13.085 1.00 97.50 116 MET A CA 1
ATOM 955 C C . MET A 1 116 ? 1.416 0.461 12.212 1.00 97.50 116 MET A C 1
ATOM 957 O O . MET A 1 116 ? 1.059 -0.662 12.569 1.00 97.50 116 MET A O 1
ATOM 961 N N . GLY A 1 117 ? 2.087 0.666 11.083 1.00 96.75 117 GLY A N 1
ATOM 962 C CA . GLY A 1 117 ? 2.550 -0.418 10.225 1.00 96.75 117 GLY A CA 1
ATOM 963 C C . GLY A 1 117 ? 3.923 -0.098 9.654 1.00 96.75 117 GLY A C 1
ATOM 964 O O . GLY A 1 117 ? 4.157 1.029 9.217 1.00 96.75 117 GLY A O 1
ATOM 965 N N . LEU A 1 118 ? 4.818 -1.083 9.658 1.00 96.94 118 LEU A N 1
ATOM 966 C CA . LEU A 1 118 ? 6.124 -0.992 9.011 1.00 96.94 118 LEU A CA 1
ATOM 967 C C . LEU A 1 118 ? 6.106 -1.789 7.713 1.00 96.94 118 LEU A C 1
ATOM 969 O O . LEU A 1 118 ? 5.622 -2.920 7.677 1.00 96.94 118 LEU A O 1
ATOM 973 N N . PHE A 1 119 ? 6.657 -1.195 6.659 1.00 95.88 119 PHE A N 1
ATOM 974 C CA . PHE A 1 119 ? 6.700 -1.798 5.337 1.00 95.88 119 PHE A CA 1
ATOM 975 C C . PHE A 1 119 ? 8.106 -1.713 4.749 1.00 95.88 119 PHE A C 1
ATOM 977 O O . PHE A 1 119 ? 8.702 -0.635 4.711 1.00 95.88 119 PHE A O 1
ATOM 984 N N . GLY A 1 120 ? 8.607 -2.841 4.254 1.00 95.06 120 GLY A N 1
ATOM 985 C CA . GLY A 1 120 ? 9.763 -2.902 3.369 1.00 95.06 120 GLY A CA 1
ATOM 986 C C . GLY A 1 120 ? 9.315 -2.715 1.921 1.00 95.06 120 GLY A C 1
ATOM 987 O O . GLY A 1 120 ? 8.386 -3.384 1.471 1.00 95.06 120 GLY A O 1
ATOM 988 N N . VAL A 1 121 ? 9.956 -1.804 1.182 1.00 92.75 121 VAL A N 1
ATOM 989 C CA . VAL A 1 121 ? 9.625 -1.533 -0.228 1.00 92.75 121 VAL A CA 1
ATOM 990 C C . VAL A 1 121 ? 10.866 -1.678 -1.098 1.00 92.75 121 VAL A C 1
ATOM 992 O O . VAL A 1 121 ? 11.868 -0.993 -0.882 1.00 92.75 121 VAL A O 1
ATOM 995 N N . LYS A 1 122 ? 10.792 -2.519 -2.132 1.00 90.75 122 LYS A N 1
ATOM 996 C CA . LYS A 1 122 ? 11.831 -2.593 -3.163 1.00 90.75 122 LYS A CA 1
ATOM 997 C C . LYS A 1 122 ? 11.645 -1.456 -4.156 1.00 90.75 122 LYS A C 1
ATOM 999 O O . LYS A 1 122 ? 10.710 -1.440 -4.961 1.00 90.75 122 LYS A O 1
ATOM 1004 N N . VAL A 1 123 ? 12.579 -0.515 -4.135 1.00 88.38 123 VAL A N 1
ATOM 1005 C CA . VAL A 1 123 ? 12.623 0.596 -5.085 1.00 88.38 123 VAL A CA 1
ATOM 1006 C C . VAL A 1 123 ? 13.620 0.301 -6.198 1.00 88.38 123 VAL A C 1
ATOM 1008 O O . VAL A 1 123 ? 14.706 -0.229 -5.965 1.00 88.38 123 VAL A O 1
A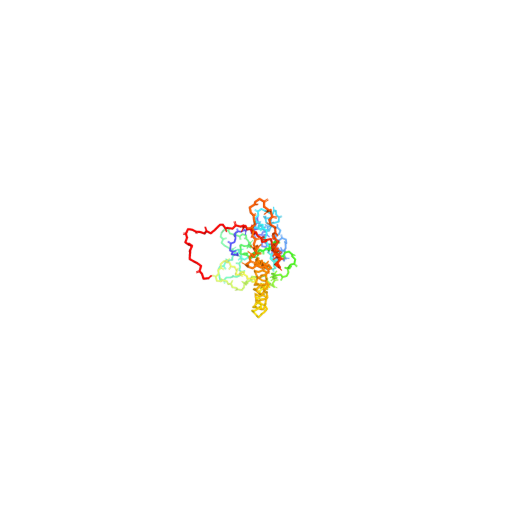TOM 1011 N N . ARG A 1 124 ? 13.256 0.643 -7.437 1.00 87.56 124 ARG A N 1
ATOM 1012 C CA . ARG A 1 124 ? 14.200 0.586 -8.556 1.00 87.56 124 ARG A CA 1
ATOM 1013 C C . ARG A 1 124 ? 15.135 1.780 -8.443 1.00 87.56 124 ARG A C 1
ATOM 1015 O O . ARG A 1 124 ? 14.681 2.919 -8.489 1.00 87.56 124 ARG A O 1
ATOM 1022 N N . LYS A 1 125 ? 16.429 1.511 -8.316 1.00 91.50 125 LYS A N 1
ATOM 1023 C CA . LYS A 1 125 ? 17.471 2.527 -8.421 1.00 91.50 125 LYS A CA 1
ATOM 1024 C C . LYS A 1 125 ? 18.113 2.407 -9.794 1.00 91.50 125 LYS A C 1
ATOM 1026 O O . LYS A 1 125 ? 18.530 1.319 -10.181 1.00 91.50 125 LYS A O 1
ATOM 1031 N N . ILE A 1 126 ? 18.161 3.516 -10.521 1.00 93.44 126 ILE A N 1
ATOM 1032 C CA . ILE A 1 126 ? 18.876 3.579 -11.792 1.00 93.44 126 ILE A CA 1
ATOM 1033 C C . ILE A 1 126 ? 20.371 3.634 -11.474 1.00 93.44 126 ILE A C 1
ATOM 1035 O O . ILE A 1 126 ? 20.812 4.454 -10.667 1.00 93.44 126 ILE A O 1
ATOM 1039 N N . ASP A 1 127 ? 21.133 2.727 -12.079 1.00 95.75 127 ASP A N 1
ATOM 1040 C CA . ASP A 1 127 ? 22.588 2.818 -12.102 1.00 95.75 127 ASP A CA 1
ATOM 1041 C C . ASP A 1 127 ? 22.973 3.848 -13.163 1.00 95.75 127 ASP A C 1
ATOM 1043 O O . ASP A 1 127 ? 22.818 3.605 -14.360 1.00 95.75 127 ASP A O 1
ATOM 1047 N N . GLN A 1 128 ? 23.432 5.008 -12.698 1.00 95.50 128 GLN A N 1
ATOM 1048 C CA . GLN A 1 128 ? 23.740 6.144 -13.557 1.00 95.50 128 GLN A CA 1
ATOM 1049 C C . GLN A 1 128 ? 24.802 5.801 -14.607 1.00 95.50 128 GLN A C 1
ATOM 1051 O O . GLN A 1 128 ? 24.659 6.184 -15.764 1.00 95.50 128 GLN A O 1
ATOM 1056 N N . LYS A 1 129 ? 25.820 5.017 -14.233 1.00 95.94 129 LYS A N 1
ATOM 1057 C CA . LYS A 1 129 ? 26.906 4.652 -15.144 1.00 95.94 129 LYS A CA 1
ATOM 1058 C C . LYS A 1 129 ? 26.391 3.756 -16.267 1.00 95.94 129 LYS A C 1
ATOM 1060 O O . LYS A 1 129 ? 26.633 4.030 -17.436 1.00 95.94 129 LYS A O 1
ATOM 1065 N N . ARG A 1 130 ? 25.623 2.717 -15.921 1.00 95.25 130 ARG A N 1
ATOM 1066 C CA . ARG A 1 130 ? 25.039 1.808 -16.925 1.00 95.25 130 ARG A CA 1
ATOM 1067 C C . ARG A 1 130 ? 24.015 2.515 -17.807 1.00 95.25 130 ARG A C 1
ATOM 1069 O O . ARG A 1 130 ? 23.902 2.183 -18.982 1.00 95.25 130 ARG A O 1
ATOM 1076 N N . TYR A 1 131 ? 23.267 3.468 -17.251 1.00 95.50 131 TYR A N 1
ATOM 1077 C CA . TYR A 1 131 ? 22.345 4.301 -18.020 1.00 95.50 131 TYR A CA 1
ATOM 1078 C C . TYR A 1 131 ? 23.091 5.121 -19.078 1.00 95.50 131 TYR A C 1
ATOM 1080 O O . TYR A 1 131 ? 22.700 5.093 -20.240 1.00 95.50 131 TYR A O 1
ATOM 1088 N N . GLU A 1 132 ? 24.179 5.792 -18.698 1.00 96.62 132 GLU A N 1
ATOM 1089 C CA . GLU A 1 132 ? 25.006 6.588 -19.614 1.00 96.62 132 GLU A CA 1
ATOM 1090 C C . GLU A 1 132 ? 25.674 5.728 -20.692 1.00 96.62 132 GLU A C 1
ATOM 1092 O O . GLU A 1 132 ? 25.636 6.095 -21.863 1.00 96.62 132 GLU A O 1
ATOM 1097 N N . GLU A 1 133 ? 26.215 4.564 -20.322 1.00 96.94 133 GLU A N 1
ATOM 1098 C CA . GLU A 1 133 ? 26.779 3.593 -21.272 1.00 96.94 133 GLU A CA 1
ATOM 1099 C C . GLU A 1 133 ? 25.721 3.132 -22.286 1.00 96.94 133 GLU A C 1
ATOM 1101 O O . GLU A 1 133 ? 25.932 3.232 -23.492 1.00 96.94 133 GLU A O 1
ATOM 1106 N N . THR A 1 134 ? 24.546 2.717 -21.802 1.00 96.88 134 THR A N 1
ATOM 1107 C CA . THR A 1 134 ? 23.438 2.269 -22.664 1.00 96.88 134 THR A CA 1
ATOM 1108 C C . THR A 1 134 ? 22.954 3.395 -23.577 1.00 96.88 134 THR A C 1
ATOM 1110 O O . THR A 1 134 ? 22.666 3.168 -24.747 1.00 96.88 134 THR A O 1
ATOM 1113 N N . LEU A 1 135 ? 22.866 4.621 -23.058 1.00 96.12 135 LEU A N 1
ATOM 1114 C CA . LEU A 1 135 ? 22.448 5.786 -23.830 1.00 96.12 135 LEU A CA 1
ATOM 1115 C C . LEU A 1 135 ? 23.463 6.118 -24.933 1.00 96.12 135 LEU A C 1
ATOM 1117 O O . LEU A 1 135 ? 23.064 6.398 -26.060 1.00 96.12 135 LEU A O 1
ATOM 1121 N N . ALA A 1 136 ? 24.760 6.059 -24.627 1.00 96.00 136 ALA A N 1
ATOM 1122 C CA . ALA A 1 136 ? 25.820 6.279 -25.604 1.00 96.00 136 ALA A CA 1
ATOM 1123 C C . ALA A 1 136 ? 25.824 5.207 -26.705 1.00 96.00 136 ALA A C 1
ATOM 1125 O O . ALA A 1 136 ? 26.040 5.536 -27.871 1.00 96.00 136 ALA A O 1
ATOM 1126 N N . ASP A 1 137 ? 25.554 3.947 -26.357 1.00 96.31 137 ASP A N 1
ATOM 1127 C CA . ASP A 1 137 ? 25.432 2.864 -27.336 1.00 96.31 137 ASP A CA 1
ATOM 1128 C C . ASP A 1 137 ? 24.215 3.066 -28.252 1.00 96.31 137 ASP A C 1
ATOM 1130 O O . ASP A 1 137 ? 24.354 2.957 -29.468 1.00 96.31 137 ASP A O 1
ATOM 1134 N N . ILE A 1 138 ? 23.060 3.471 -27.706 1.00 96.19 138 ILE A N 1
ATOM 1135 C CA . ILE A 1 138 ? 21.872 3.813 -28.509 1.00 96.19 138 ILE A CA 1
ATOM 1136 C C . ILE A 1 138 ? 22.171 4.964 -29.477 1.00 96.19 138 ILE A C 1
ATOM 1138 O O . ILE A 1 138 ? 21.785 4.890 -30.642 1.00 96.19 138 ILE A O 1
ATOM 1142 N N . TYR A 1 139 ? 22.862 6.017 -29.025 1.00 95.81 139 TYR A N 1
ATOM 1143 C CA . TYR A 1 139 ? 23.251 7.118 -29.911 1.00 95.81 139 TYR A CA 1
ATOM 1144 C C . TYR A 1 139 ? 24.191 6.653 -31.021 1.00 95.81 139 TYR A C 1
ATOM 1146 O O . TYR A 1 139 ? 23.991 7.018 -32.173 1.00 95.81 139 TYR A O 1
ATOM 1154 N N . ARG A 1 140 ? 25.166 5.795 -30.708 1.00 95.31 140 ARG A N 1
ATOM 1155 C CA . ARG A 1 140 ? 26.078 5.242 -31.716 1.00 95.31 140 ARG A CA 1
ATOM 1156 C C . ARG A 1 140 ? 25.335 4.416 -32.768 1.00 95.31 140 ARG A C 1
ATOM 1158 O O . ARG A 1 140 ? 25.656 4.511 -33.951 1.00 95.31 140 ARG A O 1
ATOM 1165 N N . ASP A 1 141 ? 24.365 3.610 -32.348 1.00 95.06 141 ASP A N 1
ATOM 1166 C CA . ASP A 1 141 ? 23.547 2.811 -33.262 1.00 95.06 141 ASP A CA 1
ATOM 1167 C C . ASP A 1 141 ? 22.661 3.696 -34.145 1.00 95.06 141 ASP A C 1
ATOM 1169 O O . ASP A 1 141 ? 22.520 3.426 -35.339 1.00 95.06 141 ASP A O 1
ATOM 1173 N N . LEU A 1 142 ? 22.112 4.778 -33.583 1.00 94.12 142 LEU A N 1
ATOM 1174 C CA . LEU A 1 142 ? 21.338 5.761 -34.336 1.00 94.12 142 LEU A CA 1
ATOM 1175 C C . LEU A 1 142 ? 22.211 6.484 -35.368 1.00 94.12 142 LEU A C 1
ATOM 1177 O O . LEU A 1 142 ? 21.848 6.505 -36.539 1.00 94.12 142 LEU A O 1
ATOM 1181 N N . ASP A 1 143 ? 23.385 6.977 -34.968 1.00 93.75 143 ASP A N 1
ATOM 1182 C CA . ASP A 1 143 ? 24.342 7.631 -35.869 1.00 93.75 143 ASP A CA 1
ATOM 1183 C C . ASP A 1 143 ? 24.757 6.690 -37.008 1.00 93.75 143 ASP A C 1
ATOM 1185 O O . ASP A 1 143 ? 24.865 7.088 -38.169 1.00 93.75 143 ASP A O 1
ATOM 1189 N N . LYS A 1 144 ? 24.992 5.411 -36.701 1.00 91.06 144 LYS A N 1
ATOM 1190 C CA . LYS A 1 144 ? 25.316 4.403 -37.713 1.00 91.06 144 LYS A CA 1
ATOM 1191 C C . LYS A 1 144 ? 24.158 4.210 -38.693 1.00 91.06 144 LYS A C 1
ATOM 1193 O O . LYS A 1 144 ? 24.391 4.203 -39.899 1.00 91.06 144 LYS A O 1
ATOM 1198 N N . TYR A 1 145 ? 22.936 4.072 -38.184 1.00 90.38 145 TYR A N 1
ATOM 1199 C CA . TYR A 1 145 ? 21.743 3.923 -39.013 1.00 90.38 145 TYR A CA 1
ATOM 1200 C C . TYR A 1 145 ? 21.514 5.148 -39.905 1.00 90.38 145 TYR A C 1
ATOM 1202 O O . TYR A 1 145 ? 21.228 4.992 -41.088 1.00 90.38 145 TYR A O 1
ATOM 1210 N N . GLU A 1 146 ? 21.679 6.360 -39.371 1.00 89.19 146 GLU A N 1
ATOM 1211 C CA . GLU A 1 146 ? 21.562 7.598 -40.144 1.00 89.19 146 GLU A CA 1
ATOM 1212 C C . GLU A 1 146 ? 22.597 7.661 -41.268 1.00 89.19 146 GLU A C 1
ATOM 1214 O O . GLU A 1 146 ? 22.236 7.972 -42.401 1.00 89.19 146 GLU A O 1
ATOM 1219 N N . ASN A 1 147 ? 23.853 7.298 -40.992 1.00 86.75 147 ASN A N 1
ATOM 1220 C CA . ASN A 1 147 ? 24.907 7.252 -42.007 1.00 86.75 147 ASN A CA 1
ATOM 1221 C C . ASN A 1 147 ? 24.629 6.205 -43.095 1.00 86.75 147 ASN A C 1
ATOM 1223 O O . ASN A 1 147 ? 24.785 6.493 -44.279 1.00 86.75 147 ASN A O 1
ATOM 1227 N N . GLU A 1 148 ? 24.190 5.002 -42.718 1.00 86.44 148 GLU A N 1
ATOM 1228 C CA . GLU A 1 148 ? 23.788 3.960 -43.672 1.00 86.44 148 GLU A CA 1
ATOM 1229 C C . GLU A 1 148 ? 22.553 4.377 -44.491 1.00 86.44 148 GLU A C 1
ATOM 1231 O O . GLU A 1 148 ? 22.401 3.975 -45.646 1.00 86.44 148 GLU A O 1
ATOM 1236 N N . ALA A 1 149 ? 21.688 5.225 -43.931 1.00 86.12 149 ALA A N 1
ATOM 1237 C CA . ALA A 1 149 ? 20.505 5.738 -44.608 1.00 86.12 149 ALA A CA 1
ATOM 1238 C C . ALA A 1 149 ? 20.794 6.861 -45.625 1.00 86.12 149 ALA A C 1
ATOM 1240 O O . ALA A 1 149 ? 19.880 7.264 -46.352 1.00 86.12 149 ALA A O 1
ATOM 1241 N N . VAL A 1 150 ? 22.029 7.369 -45.711 1.00 87.38 150 VAL A N 1
ATOM 1242 C CA . VAL A 1 150 ? 22.409 8.366 -46.720 1.00 87.38 150 VAL A CA 1
ATOM 1243 C C . VAL A 1 150 ? 22.583 7.681 -48.086 1.00 87.38 150 VAL A C 1
ATOM 1245 O O . VAL A 1 150 ? 23.362 6.734 -48.206 1.00 87.38 150 VAL A O 1
ATOM 1248 N N . PRO A 1 151 ? 21.885 8.133 -49.147 1.00 88.31 151 PRO A N 1
ATOM 1249 C CA . PRO A 1 151 ? 22.089 7.595 -50.488 1.00 88.31 151 PRO A CA 1
ATOM 1250 C C . PRO A 1 151 ? 23.477 7.970 -51.026 1.00 88.31 151 PRO A C 1
ATOM 1252 O O . PRO A 1 151 ? 23.849 9.142 -51.011 1.00 88.31 151 PRO A O 1
ATOM 1255 N N . ASP A 1 152 ? 24.204 6.988 -51.564 1.00 88.56 152 ASP A N 1
ATOM 1256 C CA . ASP A 1 152 ? 25.527 7.175 -52.174 1.00 88.56 152 ASP A CA 1
ATOM 1257 C C . ASP A 1 152 ? 25.486 6.769 -53.654 1.00 88.56 152 ASP A C 1
ATOM 1259 O O . ASP A 1 152 ? 25.451 5.585 -53.996 1.00 88.56 152 ASP A O 1
ATOM 1263 N N . LEU A 1 153 ? 25.437 7.771 -54.536 1.00 89.38 153 LEU A N 1
ATOM 1264 C CA . LEU A 1 153 ? 25.409 7.600 -55.987 1.00 89.38 153 LEU A CA 1
ATOM 1265 C C . LEU A 1 153 ? 26.728 8.067 -56.597 1.00 89.38 153 LEU A C 1
ATOM 1267 O O . LEU A 1 153 ? 27.109 9.229 -56.460 1.00 89.38 153 LEU A O 1
ATOM 1271 N N . VAL A 1 154 ? 27.363 7.187 -57.367 1.00 90.06 154 VAL A N 1
ATOM 1272 C CA . VAL A 1 154 ? 28.570 7.494 -58.138 1.00 90.06 154 VAL A CA 1
ATOM 1273 C C . VAL A 1 154 ? 28.264 7.385 -59.626 1.00 90.06 154 VAL A C 1
ATOM 1275 O O . VAL A 1 154 ? 27.581 6.464 -60.074 1.00 90.06 154 VAL A O 1
ATOM 1278 N N . VAL A 1 155 ? 28.781 8.335 -60.402 1.00 91.50 155 VAL A N 1
ATOM 1279 C CA . VAL A 1 155 ? 28.709 8.330 -61.866 1.00 91.50 155 VAL A CA 1
ATOM 1280 C C . VAL A 1 155 ? 30.107 8.058 -62.413 1.00 91.50 155 VAL A C 1
ATOM 1282 O O . VAL A 1 155 ? 31.077 8.660 -61.955 1.00 91.50 155 VAL A O 1
ATOM 1285 N N . ASP A 1 156 ? 30.224 7.136 -63.368 1.00 89.75 156 ASP A N 1
ATOM 1286 C CA . ASP A 1 156 ? 31.513 6.723 -63.942 1.00 89.75 156 ASP A CA 1
ATOM 1287 C C . ASP A 1 156 ? 32.204 7.819 -64.768 1.00 89.75 156 ASP A C 1
ATOM 1289 O O . ASP A 1 156 ? 33.433 7.851 -64.846 1.00 89.75 156 ASP A O 1
ATOM 1293 N N . SER A 1 157 ? 31.435 8.733 -65.359 1.00 85.94 157 SER A N 1
ATOM 1294 C CA . SER A 1 157 ? 31.960 9.911 -66.041 1.00 85.94 157 SER A CA 1
ATOM 1295 C C . SER A 1 157 ? 31.060 11.128 -65.870 1.00 85.94 157 SER A C 1
ATOM 1297 O O . SER A 1 157 ? 29.872 11.098 -66.191 1.00 85.94 157 SER A O 1
ATOM 1299 N N . ASN A 1 158 ? 31.663 12.243 -65.459 1.00 83.31 158 ASN A N 1
ATOM 1300 C CA . ASN A 1 158 ? 30.987 13.541 -65.373 1.00 83.31 158 ASN A CA 1
ATOM 1301 C C . ASN A 1 158 ? 30.941 14.271 -66.725 1.00 83.31 158 ASN A C 1
ATOM 1303 O O . ASN A 1 158 ? 30.237 15.268 -66.869 1.00 83.31 158 ASN A O 1
ATOM 1307 N N . VAL A 1 159 ? 31.684 13.780 -67.723 1.00 83.81 159 VAL A N 1
ATOM 1308 C CA . VAL A 1 159 ? 31.762 14.369 -69.063 1.00 83.81 159 VAL A CA 1
ATOM 1309 C C . VAL A 1 159 ? 31.494 13.294 -70.107 1.00 83.81 159 VAL A C 1
ATOM 1311 O O . VAL A 1 159 ? 32.107 12.227 -70.110 1.00 83.81 159 VAL A O 1
ATOM 1314 N N . LEU A 1 160 ? 30.580 13.584 -71.026 1.00 85.31 160 LEU A N 1
ATOM 1315 C CA . LEU A 1 160 ? 30.288 12.713 -72.156 1.00 85.31 160 LEU A CA 1
ATOM 1316 C C . LEU A 1 160 ? 30.803 13.334 -73.447 1.00 85.31 160 LEU A C 1
ATOM 1318 O O . LEU A 1 160 ? 30.153 14.203 -74.023 1.00 85.31 160 LEU A O 1
ATOM 1322 N N . ASP A 1 161 ? 31.946 12.845 -73.922 1.00 86.50 161 ASP A N 1
ATOM 1323 C CA . ASP A 1 161 ? 32.472 13.217 -75.231 1.00 86.50 161 ASP A CA 1
ATOM 1324 C C . ASP A 1 161 ? 31.958 12.266 -76.327 1.00 86.50 161 ASP A C 1
ATOM 1326 O O . ASP A 1 161 ? 32.205 11.049 -76.337 1.00 86.50 161 ASP A O 1
ATOM 1330 N N . PHE A 1 162 ? 31.214 12.831 -77.274 1.00 86.69 162 PHE A N 1
ATOM 1331 C CA . PHE A 1 162 ? 30.681 12.116 -78.431 1.00 86.69 162 PHE A CA 1
ATOM 1332 C C . PHE A 1 162 ? 31.637 12.132 -79.632 1.00 86.69 162 PHE A C 1
ATOM 1334 O O . PHE A 1 162 ? 31.411 11.380 -80.583 1.00 86.69 162 PHE A O 1
ATOM 1341 N N . GLY A 1 163 ? 32.725 12.905 -79.577 1.00 86.88 163 GLY A N 1
ATOM 1342 C CA . GLY A 1 163 ? 33.644 13.114 -80.688 1.00 86.88 163 GLY A CA 1
ATOM 1343 C C . GLY A 1 163 ? 32.962 13.785 -81.886 1.00 86.88 163 GLY A C 1
ATOM 1344 O O . GLY A 1 163 ? 31.994 14.531 -81.744 1.00 86.88 163 GLY A O 1
ATOM 1345 N N . ALA A 1 164 ? 33.455 13.508 -83.095 1.00 84.44 164 ALA A N 1
ATOM 1346 C CA . ALA A 1 164 ? 32.875 14.040 -84.327 1.00 84.44 164 ALA A CA 1
ATOM 1347 C C . ALA A 1 164 ? 31.544 13.344 -84.668 1.00 84.44 164 ALA A C 1
ATOM 1349 O O . ALA A 1 164 ? 31.516 12.167 -85.031 1.00 84.44 164 ALA A O 1
ATOM 1350 N N . VAL A 1 165 ? 30.436 14.083 -84.586 1.00 86.94 165 VAL A N 1
ATOM 1351 C CA . VAL A 1 165 ? 29.090 13.594 -84.924 1.00 86.94 165 VAL A CA 1
ATOM 1352 C C . VAL A 1 165 ? 28.687 14.110 -86.310 1.00 86.94 165 VAL A C 1
ATOM 1354 O O . VAL A 1 165 ? 28.843 15.292 -86.602 1.00 86.94 165 VAL A O 1
ATOM 1357 N N . SER A 1 166 ? 28.176 13.227 -87.175 1.00 88.38 166 SER A N 1
ATOM 1358 C CA . SER A 1 166 ? 27.760 13.549 -88.552 1.00 88.38 166 SER A CA 1
ATOM 1359 C C . SER A 1 166 ? 26.242 13.499 -88.724 1.00 88.38 166 SER A C 1
ATOM 1361 O O . SER A 1 166 ? 25.552 12.734 -88.046 1.00 88.38 166 SER A O 1
ATOM 1363 N N . TYR A 1 167 ? 25.714 14.293 -89.661 1.00 87.19 167 TYR A N 1
ATOM 1364 C CA . TYR A 1 167 ? 24.276 14.359 -89.925 1.00 87.19 167 TYR A CA 1
ATOM 1365 C C . TYR A 1 167 ? 23.713 12.988 -90.330 1.00 87.19 167 TYR A C 1
ATOM 1367 O O . TYR A 1 167 ? 24.251 12.314 -91.205 1.00 87.19 167 TYR A O 1
ATOM 1375 N N . GLY A 1 168 ? 22.627 12.574 -89.673 1.00 89.00 168 GLY A N 1
ATOM 1376 C CA . GLY A 1 168 ? 21.964 11.290 -89.919 1.00 89.00 168 GLY A CA 1
ATOM 1377 C C . GLY A 1 168 ? 22.653 10.062 -89.305 1.00 89.00 168 GLY A C 1
ATOM 1378 O O . GLY A 1 168 ? 22.106 8.965 -89.404 1.00 89.00 168 GLY A O 1
ATOM 1379 N N . VAL A 1 169 ? 23.805 10.214 -88.637 1.00 87.12 169 VAL A N 1
ATOM 1380 C CA . VAL A 1 169 ? 24.545 9.098 -88.024 1.00 87.12 169 VAL A CA 1
ATOM 1381 C C . VAL A 1 169 ? 24.346 9.094 -86.507 1.00 87.12 169 VAL A C 1
ATOM 1383 O O . VAL A 1 169 ? 24.783 9.998 -85.799 1.00 87.12 169 VAL A O 1
ATOM 1386 N N . LYS A 1 170 ? 23.693 8.050 -85.983 1.00 89.31 170 LYS A N 1
ATOM 1387 C CA . LYS A 1 170 ? 23.456 7.881 -84.542 1.00 89.31 170 LYS A CA 1
ATOM 1388 C C . LYS A 1 170 ? 24.753 7.502 -83.817 1.00 89.31 170 LYS A C 1
ATOM 1390 O O . LYS A 1 170 ? 25.295 6.427 -84.058 1.00 89.31 170 LYS A O 1
ATOM 1395 N N . VAL A 1 171 ? 25.190 8.331 -82.868 1.00 90.00 171 VAL A N 1
ATOM 1396 C CA . VAL A 1 171 ? 26.279 8.014 -81.927 1.00 90.00 171 VAL A CA 1
ATOM 1397 C C . VAL A 1 171 ? 25.681 7.736 -80.549 1.00 90.00 171 VAL A C 1
ATOM 1399 O O . VAL A 1 171 ? 24.815 8.470 -80.082 1.00 90.00 171 VAL A O 1
ATOM 1402 N N . VAL A 1 172 ? 26.122 6.658 -79.899 1.00 88.75 172 VAL A N 1
ATOM 1403 C CA . VAL A 1 172 ? 25.656 6.258 -78.564 1.00 88.75 172 VAL A CA 1
ATOM 1404 C C . VAL A 1 172 ? 26.834 6.270 -77.592 1.00 88.75 172 VAL A C 1
ATOM 1406 O O . VAL A 1 172 ? 27.935 5.819 -77.919 1.00 88.75 172 VAL A O 1
ATOM 1409 N N . ARG A 1 173 ? 26.589 6.781 -76.385 1.00 88.62 173 ARG A N 1
ATOM 1410 C CA . ARG A 1 173 ? 27.486 6.683 -75.232 1.00 88.62 173 ARG A CA 1
ATOM 1411 C C . ARG A 1 173 ? 26.740 6.047 -74.073 1.00 88.62 173 ARG A C 1
ATOM 1413 O O . ARG A 1 173 ? 25.515 6.122 -73.997 1.00 88.62 173 ARG A O 1
ATOM 1420 N N . ARG A 1 174 ? 27.494 5.381 -73.208 1.00 88.00 174 ARG A N 1
ATOM 1421 C CA . ARG A 1 174 ? 26.986 4.748 -71.997 1.00 88.00 174 ARG A CA 1
ATOM 1422 C C . ARG A 1 174 ? 27.586 5.484 -70.808 1.00 88.00 174 ARG A C 1
ATOM 1424 O O . ARG A 1 174 ? 28.780 5.748 -70.822 1.00 88.00 174 ARG A O 1
ATOM 1431 N N . VAL A 1 175 ? 26.738 5.788 -69.838 1.00 89.69 175 VAL A N 1
ATOM 1432 C CA . VAL A 1 175 ? 27.114 6.230 -68.494 1.00 89.69 175 VAL A CA 1
ATOM 1433 C C . VAL A 1 175 ? 26.594 5.178 -67.539 1.00 89.69 175 VAL A C 1
ATOM 1435 O O . VAL A 1 175 ? 25.489 4.659 -67.735 1.00 89.69 175 VAL A O 1
ATOM 1438 N N . VAL A 1 176 ? 27.390 4.852 -66.535 1.00 90.12 176 VAL A N 1
ATOM 1439 C CA . VAL A 1 176 ? 27.013 3.960 -65.449 1.00 90.12 176 VAL A CA 1
ATOM 1440 C C . VAL A 1 176 ? 26.804 4.807 -64.203 1.00 90.12 176 VAL A C 1
ATOM 1442 O O . VAL A 1 176 ? 27.714 5.477 -63.726 1.00 90.12 176 VAL A O 1
ATOM 1445 N N . VAL A 1 177 ? 25.578 4.765 -63.686 1.00 90.88 177 VAL A N 1
ATOM 1446 C CA . VAL A 1 177 ? 25.241 5.299 -62.366 1.00 90.88 177 VAL A CA 1
ATOM 1447 C C . VAL A 1 177 ? 25.161 4.111 -61.420 1.00 90.88 177 VAL A C 1
ATOM 1449 O O . VAL A 1 177 ? 24.340 3.213 -61.615 1.00 90.88 177 VAL A O 1
ATOM 1452 N N . GLU A 1 178 ? 26.034 4.093 -60.425 1.00 91.88 178 GLU A N 1
ATOM 1453 C CA . GLU A 1 178 ? 26.139 3.036 -59.429 1.00 91.88 178 GLU A CA 1
ATOM 1454 C C . GLU A 1 178 ? 25.660 3.570 -58.077 1.00 91.88 178 GLU A C 1
ATOM 1456 O O . GLU A 1 178 ? 26.168 4.577 -57.587 1.00 91.88 178 GLU A O 1
ATOM 1461 N N . ASN A 1 179 ? 24.683 2.894 -57.470 1.00 90.25 179 ASN A N 1
ATOM 1462 C CA . ASN A 1 179 ? 24.321 3.130 -56.077 1.00 90.25 179 ASN A CA 1
ATOM 1463 C C . ASN A 1 179 ? 25.186 2.239 -55.187 1.00 90.25 179 ASN A C 1
ATOM 1465 O O . ASN A 1 179 ? 25.043 1.017 -55.224 1.00 90.25 179 ASN A O 1
ATOM 1469 N N . ARG A 1 180 ? 26.083 2.856 -54.421 1.00 87.25 180 ARG A N 1
ATOM 1470 C CA . ARG A 1 180 ? 26.970 2.183 -53.463 1.00 87.25 180 ARG A CA 1
ATOM 1471 C C . ARG A 1 180 ? 26.409 2.187 -52.044 1.00 87.25 180 ARG A C 1
ATOM 1473 O O . ARG A 1 180 ? 26.936 1.485 -51.184 1.00 87.25 180 ARG A O 1
ATOM 1480 N N . GLY A 1 181 ? 25.341 2.948 -51.814 1.00 85.12 181 GLY A N 1
ATOM 1481 C CA . GLY A 1 181 ? 24.624 2.983 -50.548 1.00 85.12 181 GLY A CA 1
ATOM 1482 C C . GLY A 1 181 ? 23.690 1.786 -50.369 1.00 85.12 181 GLY A C 1
ATOM 1483 O O . GLY A 1 181 ? 23.385 1.045 -51.305 1.00 85.12 181 GLY A O 1
ATOM 1484 N N . VAL A 1 182 ? 23.192 1.618 -49.143 1.00 85.75 182 VAL A N 1
ATOM 1485 C CA . VAL A 1 182 ? 22.247 0.540 -48.790 1.00 85.75 182 VAL A CA 1
ATOM 1486 C C . VAL A 1 182 ? 20.777 0.949 -48.935 1.00 85.75 182 VAL A C 1
ATOM 1488 O O . VAL A 1 182 ? 19.882 0.120 -48.777 1.00 85.75 182 VAL A O 1
ATOM 1491 N N . VAL A 1 183 ? 20.514 2.212 -49.277 1.00 88.19 183 VAL A N 1
ATOM 1492 C CA . VAL A 1 183 ? 19.169 2.753 -49.517 1.00 88.19 183 VAL A CA 1
ATOM 1493 C C . VAL A 1 183 ? 18.898 2.977 -50.999 1.00 88.19 183 VAL A C 1
ATOM 1495 O O . VAL A 1 183 ? 19.814 3.189 -51.789 1.00 88.19 183 VAL A O 1
ATOM 1498 N N . ILE A 1 184 ? 17.621 2.962 -51.394 1.00 87.62 184 ILE A N 1
ATOM 1499 C CA . ILE A 1 184 ? 17.220 3.290 -52.768 1.00 87.62 184 ILE A CA 1
ATOM 1500 C C . ILE A 1 184 ? 17.521 4.765 -53.036 1.00 87.62 184 ILE A C 1
ATOM 1502 O O . ILE A 1 184 ? 16.935 5.649 -52.415 1.00 87.62 184 ILE A O 1
ATOM 1506 N N . ALA A 1 185 ? 18.382 5.023 -54.015 1.00 88.31 185 ALA A N 1
ATOM 1507 C CA . ALA A 1 185 ? 18.691 6.366 -54.471 1.00 88.31 185 ALA A CA 1
ATOM 1508 C C . ALA A 1 185 ? 17.998 6.651 -55.814 1.00 88.31 185 ALA A C 1
ATOM 1510 O O . ALA A 1 185 ? 18.203 5.955 -56.811 1.00 88.31 185 ALA A O 1
ATOM 1511 N N . GLY A 1 186 ? 17.139 7.671 -55.831 1.00 85.38 186 GLY A N 1
ATOM 1512 C CA . GLY A 1 186 ? 16.485 8.143 -57.049 1.00 85.38 186 GLY A CA 1
ATOM 1513 C C . GLY A 1 186 ? 17.412 9.045 -57.860 1.00 85.38 186 GLY A C 1
ATOM 1514 O O . GLY A 1 186 ? 18.133 9.866 -57.301 1.00 85.38 186 GLY A O 1
ATOM 1515 N N . TRP A 1 187 ? 17.361 8.934 -59.183 1.00 86.25 187 TRP A N 1
ATOM 1516 C CA . TRP A 1 187 ? 18.119 9.794 -60.089 1.00 86.25 187 TRP A CA 1
ATOM 1517 C C . TRP A 1 187 ? 17.239 10.264 -61.248 1.00 86.25 187 TRP A C 1
ATOM 1519 O O . TRP A 1 187 ? 16.235 9.637 -61.591 1.00 86.25 187 TRP A O 1
ATOM 1529 N N . ARG A 1 188 ? 17.607 11.396 -61.853 1.00 86.38 188 ARG A N 1
ATOM 1530 C CA . ARG A 1 188 ? 16.973 11.920 -63.068 1.00 86.38 188 ARG A CA 1
ATOM 1531 C C . ARG A 1 188 ? 17.959 12.766 -63.862 1.00 86.38 188 ARG A C 1
ATOM 1533 O O . ARG A 1 188 ? 18.815 13.421 -63.274 1.00 86.38 188 ARG A O 1
ATOM 1540 N N . PHE A 1 189 ? 17.783 12.823 -65.179 1.00 84.38 189 PHE A N 1
ATOM 1541 C CA . PHE A 1 189 ? 18.451 13.838 -65.991 1.00 84.38 189 PHE A CA 1
ATOM 1542 C C . PHE A 1 189 ? 17.795 15.198 -65.749 1.00 84.38 189 PHE A C 1
ATOM 1544 O O . PHE A 1 189 ? 16.570 15.324 -65.803 1.00 84.38 189 PHE A O 1
ATOM 1551 N N . VAL A 1 190 ? 18.611 16.215 -65.484 1.00 84.06 190 VAL A N 1
ATOM 1552 C CA . VAL A 1 190 ? 18.167 17.603 -65.336 1.00 84.06 190 VAL A CA 1
ATOM 1553 C C . VAL A 1 190 ? 18.744 18.389 -66.509 1.00 84.06 190 VAL A C 1
ATOM 1555 O O . VAL A 1 190 ? 19.940 18.314 -66.776 1.00 84.06 190 VAL A O 1
ATOM 1558 N N . GLY A 1 191 ? 17.887 19.091 -67.254 1.00 79.75 191 GLY A N 1
ATOM 1559 C CA . GLY A 1 191 ? 18.336 19.994 -68.316 1.00 79.75 191 GLY A CA 1
ATOM 1560 C C . GLY A 1 191 ? 19.090 21.190 -67.733 1.00 79.75 191 GLY A C 1
ATOM 1561 O O . GLY A 1 191 ? 18.889 21.538 -66.570 1.00 79.75 191 GLY A O 1
ATOM 1562 N N . LYS A 1 192 ? 19.949 21.831 -68.533 1.00 78.56 192 LYS A N 1
ATOM 1563 C CA . LYS A 1 192 ? 20.663 23.044 -68.108 1.00 78.56 192 LYS A CA 1
ATOM 1564 C C . LYS A 1 192 ? 19.634 24.097 -67.663 1.00 78.56 192 LYS A C 1
ATOM 1566 O O . LYS A 1 192 ? 18.698 24.381 -68.410 1.00 78.56 192 LYS A O 1
ATOM 1571 N N . GLY A 1 193 ? 19.766 24.604 -66.434 1.00 69.06 193 GLY A N 1
ATOM 1572 C CA . GLY A 1 193 ? 18.917 25.681 -65.918 1.00 69.06 193 GLY A CA 1
ATOM 1573 C C . GLY A 1 193 ? 19.085 26.976 -66.731 1.00 69.06 193 GLY A C 1
ATOM 1574 O O . GLY A 1 193 ? 19.997 27.057 -67.555 1.00 69.06 193 GLY A O 1
ATOM 1575 N N . PRO A 1 194 ? 18.220 27.985 -66.522 1.00 63.44 194 PRO A N 1
ATOM 1576 C CA . PRO A 1 194 ? 18.276 29.247 -67.265 1.00 63.44 194 PRO A CA 1
ATOM 1577 C C . PRO A 1 194 ? 19.599 30.018 -67.105 1.00 63.44 194 PRO A C 1
ATOM 1579 O O . PRO A 1 194 ? 19.934 30.806 -67.985 1.00 63.44 194 PRO A O 1
ATOM 1582 N N . ASP A 1 195 ? 20.387 29.731 -66.067 1.00 58.19 195 ASP A N 1
ATOM 1583 C CA . ASP A 1 195 ? 21.674 30.383 -65.822 1.00 58.19 195 ASP A CA 1
ATOM 1584 C C . ASP A 1 195 ? 22.818 29.504 -66.334 1.00 58.19 195 ASP A C 1
ATOM 1586 O O . ASP A 1 195 ? 23.427 28.696 -65.633 1.00 58.19 195 ASP A O 1
ATOM 1590 N N . GLY A 1 196 ? 23.049 29.609 -67.639 1.00 55.34 196 GLY A N 1
ATOM 1591 C CA . GLY A 1 196 ? 24.127 28.931 -68.332 1.00 55.34 196 GLY A CA 1
ATOM 1592 C C . GLY A 1 196 ? 25.465 29.655 -68.227 1.00 55.34 196 GLY A C 1
ATOM 1593 O O . GLY A 1 196 ? 25.979 30.064 -69.260 1.00 55.34 196 GLY A O 1
ATOM 1594 N N . GLU A 1 197 ? 26.075 29.704 -67.047 1.00 43.72 197 GLU A N 1
ATOM 1595 C CA . GLU A 1 197 ? 27.513 29.974 -66.911 1.00 43.72 197 GLU A CA 1
ATOM 1596 C C . GLU A 1 197 ? 28.192 28.734 -66.329 1.00 43.72 197 GLU A C 1
ATOM 1598 O O . GLU A 1 197 ? 27.871 28.275 -65.237 1.00 43.72 197 GLU A O 1
ATOM 1603 N N . GLY A 1 198 ? 29.041 28.113 -67.147 1.00 44.91 198 GLY A N 1
ATOM 1604 C CA . GLY A 1 198 ? 29.907 27.025 -66.718 1.00 44.91 198 GLY A CA 1
ATOM 1605 C C . GLY A 1 198 ? 31.217 27.581 -66.178 1.00 44.91 198 GLY A C 1
ATOM 1606 O O . GLY A 1 198 ? 31.718 28.575 -66.704 1.00 44.91 198 GLY A O 1
ATOM 1607 N N . GLU A 1 199 ? 31.767 26.898 -65.181 1.00 31.25 199 GLU A N 1
ATOM 1608 C CA . GLU A 1 199 ? 33.213 26.666 -65.113 1.00 31.2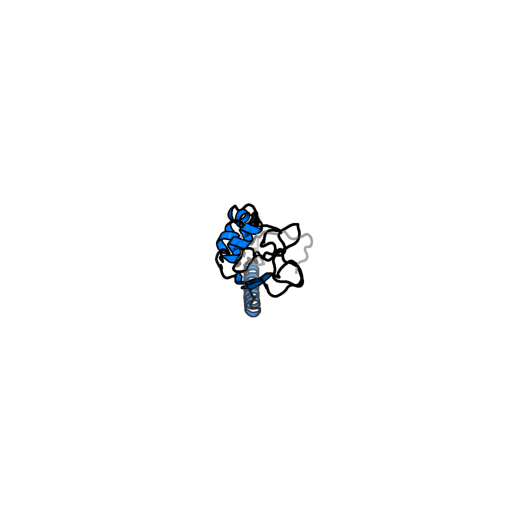5 199 GLU A CA 1
ATOM 1609 C C . GLU A 1 199 ? 33.537 25.356 -65.837 1.00 31.25 199 GLU A C 1
ATOM 1611 O O . GLU A 1 199 ? 32.751 24.387 -65.683 1.00 31.25 199 GLU A O 1
#

InterPro domains:
  IPR000300 Inositol polyphosphate-related phosphatase [PF22669] (1-116)
  IPR013783 Immunoglobulin-like fold [G3DSA:2.60.40.10] (131-199)
  IPR036691 Endonuclease/exonuclease/phosphatase superfamily [G3DSA:3.60.10.10] (1-130)
  IPR036691 Endonuclease/exonuclease/phosphatase superfamily [SSF56219] (1-148)
  IPR046985 Inositol 5-phosphatase [PTHR11200] (1-153)

Secondary structure (DSSP, 8-state):
-EE------S-HHHHHHHHHTT-HHHHHTT-HHHHHHHTTSSSTTEEE----S---B-B-TTSSSB--STT-PPPB--EE-EEE--GGGTT-GGGEEEEEEEE-SS--SSSS--EEEEEEE-PPPP-HHHHHHHHHHHHHHHHHHHHHTS--EEES-S-----S--TT--------EEE-SSS-------PPPS-----